Protein AF-A0A172YZS1-F1 (afdb_monomer)

Structure (mmCIF, N/CA/C/O backbone):
data_AF-A0A172YZS1-F1
#
_entry.id   AF-A0A172YZS1-F1
#
loop_
_atom_site.group_PDB
_atom_site.id
_atom_site.type_symbol
_atom_site.label_atom_id
_atom_site.label_alt_id
_atom_site.label_comp_id
_atom_site.label_asym_id
_atom_site.label_entity_id
_atom_site.label_seq_id
_atom_site.pdbx_PDB_ins_code
_atom_site.Cartn_x
_atom_site.Cartn_y
_atom_site.Cartn_z
_atom_site.occupancy
_atom_site.B_iso_or_equiv
_atom_site.auth_seq_id
_atom_site.auth_comp_id
_atom_site.auth_asym_id
_atom_site.auth_atom_id
_atom_site.pdbx_PDB_model_num
ATOM 1 N N . MET A 1 1 ? 6.404 -11.348 -1.917 1.00 65.69 1 MET A N 1
ATOM 2 C CA . MET A 1 1 ? 6.320 -9.903 -1.608 1.00 65.69 1 MET A CA 1
ATOM 3 C C . MET A 1 1 ? 7.046 -9.653 -0.297 1.00 65.69 1 MET A C 1
ATOM 5 O O . MET A 1 1 ? 6.971 -10.516 0.570 1.00 65.69 1 MET A O 1
ATOM 9 N N . GLY A 1 2 ? 7.734 -8.520 -0.162 1.00 59.34 2 GLY A N 1
ATOM 10 C CA . GLY A 1 2 ? 8.289 -8.040 1.110 1.00 59.34 2 GLY A CA 1
ATOM 11 C C . GLY A 1 2 ? 7.770 -6.634 1.413 1.00 59.34 2 GLY A C 1
ATOM 12 O O . GLY A 1 2 ? 7.572 -5.859 0.477 1.00 59.34 2 GLY A O 1
ATOM 13 N N . VAL A 1 3 ? 7.518 -6.332 2.687 1.00 59.22 3 VAL A N 1
ATOM 14 C CA . VAL A 1 3 ? 7.112 -5.003 3.174 1.00 59.22 3 VAL A CA 1
ATOM 15 C C . VAL A 1 3 ? 8.062 -4.615 4.294 1.00 59.22 3 VAL A C 1
ATOM 17 O O . VAL A 1 3 ? 8.249 -5.396 5.225 1.00 59.22 3 VAL A O 1
ATOM 20 N N . GLU A 1 4 ? 8.646 -3.429 4.199 1.00 56.75 4 GLU A N 1
ATOM 21 C CA . GLU A 1 4 ? 9.562 -2.891 5.197 1.00 56.75 4 GLU A CA 1
ATOM 22 C C . GLU A 1 4 ? 9.146 -1.464 5.565 1.00 56.75 4 GLU A C 1
ATOM 24 O O . GLU A 1 4 ? 8.872 -0.636 4.693 1.00 56.75 4 GLU A O 1
ATOM 29 N N . SER A 1 5 ? 9.071 -1.186 6.867 1.00 54.38 5 SER A N 1
ATOM 30 C CA . SER A 1 5 ? 8.812 0.149 7.406 1.00 54.38 5 SER A CA 1
ATOM 31 C C . SER A 1 5 ? 10.129 0.779 7.820 1.00 54.38 5 SER A C 1
ATOM 33 O O . SER A 1 5 ? 10.820 0.247 8.688 1.00 54.38 5 SER A O 1
ATOM 35 N N . GLN A 1 6 ? 10.448 1.939 7.252 1.00 56.81 6 GLN A N 1
ATOM 36 C CA . GLN A 1 6 ? 11.705 2.632 7.511 1.00 56.81 6 GLN A CA 1
ATOM 37 C C . GLN A 1 6 ? 11.468 4.056 8.026 1.00 56.81 6 GLN A C 1
ATOM 39 O O . GLN A 1 6 ? 10.437 4.679 7.760 1.00 56.81 6 GLN A O 1
ATOM 44 N N . LYS A 1 7 ? 12.436 4.568 8.801 1.00 49.38 7 LYS A N 1
ATOM 45 C CA . LYS A 1 7 ? 12.411 5.929 9.371 1.00 49.38 7 LYS A CA 1
ATOM 46 C C . LYS A 1 7 ? 13.494 6.878 8.832 1.00 49.38 7 LYS A C 1
ATOM 48 O O . LYS A 1 7 ? 13.513 8.027 9.262 1.00 49.38 7 LYS A O 1
ATOM 53 N N . ALA A 1 8 ? 14.378 6.431 7.927 1.00 44.09 8 ALA A N 1
ATOM 54 C CA . ALA A 1 8 ? 15.282 7.240 7.082 1.00 44.09 8 ALA A CA 1
ATOM 55 C C . ALA A 1 8 ? 16.376 6.371 6.416 1.00 44.09 8 ALA A C 1
ATOM 57 O O . ALA A 1 8 ? 16.728 5.332 6.961 1.00 44.09 8 ALA A O 1
ATOM 58 N N . LYS A 1 9 ? 16.951 6.911 5.323 1.00 39.16 9 LYS A N 1
ATOM 59 C CA . LYS A 1 9 ? 18.147 6.514 4.540 1.00 39.16 9 LYS A CA 1
ATOM 60 C C . LYS A 1 9 ? 18.269 5.029 4.180 1.00 39.16 9 LYS A C 1
ATOM 62 O O . LYS A 1 9 ? 18.658 4.221 5.015 1.00 39.16 9 LYS A O 1
ATOM 67 N N . HIS A 1 10 ? 18.117 4.735 2.889 1.00 44.94 10 HIS A N 1
ATOM 68 C CA . HIS A 1 10 ? 18.445 3.433 2.312 1.00 44.94 10 HIS A CA 1
ATOM 69 C C . HIS A 1 10 ? 19.171 3.615 0.972 1.00 44.94 10 HIS A C 1
ATOM 71 O O . HIS A 1 10 ? 18.684 4.306 0.081 1.00 44.94 10 HIS A O 1
ATOM 77 N N . GLU A 1 11 ? 20.354 3.018 0.836 1.00 36.06 11 GLU A N 1
ATOM 78 C CA . GLU A 1 11 ? 21.093 2.902 -0.427 1.00 36.06 11 GLU A CA 1
ATOM 79 C C . GLU A 1 11 ? 21.221 1.415 -0.747 1.00 36.06 11 GLU A C 1
ATOM 81 O O . GLU A 1 11 ? 21.760 0.658 0.058 1.00 36.06 11 GLU A O 1
ATOM 86 N N . GLU A 1 12 ? 20.754 0.985 -1.919 1.00 43.12 12 GLU A N 1
ATOM 87 C CA . GLU A 1 12 ? 20.896 -0.411 -2.334 1.00 43.12 12 GLU A CA 1
ATOM 88 C C . GLU A 1 12 ? 21.134 -0.557 -3.839 1.00 43.12 12 GLU A C 1
ATOM 90 O O . GLU A 1 12 ? 20.327 -0.076 -4.645 1.00 43.12 12 GLU A O 1
ATOM 95 N N . PRO A 1 13 ? 22.181 -1.295 -4.242 1.00 33.41 13 PRO A N 1
ATOM 96 C CA . PRO A 1 13 ? 22.352 -1.723 -5.617 1.00 33.41 13 PRO A CA 1
ATOM 97 C C . PRO A 1 13 ? 21.527 -2.992 -5.905 1.00 33.41 13 PRO A C 1
ATOM 99 O O . PRO A 1 13 ? 21.574 -3.960 -5.154 1.00 33.41 13 PRO A O 1
ATOM 102 N N . ASN A 1 14 ? 20.842 -2.999 -7.055 1.00 39.97 14 ASN A N 1
ATOM 103 C CA . ASN A 1 14 ? 20.135 -4.130 -7.681 1.00 39.97 14 ASN A CA 1
ATOM 104 C C . ASN A 1 14 ? 18.908 -4.706 -6.948 1.00 39.97 14 ASN A C 1
ATOM 106 O O . ASN A 1 14 ? 18.989 -5.587 -6.098 1.00 39.97 14 ASN A O 1
ATOM 110 N N . ALA A 1 15 ? 17.735 -4.288 -7.426 1.00 42.91 15 ALA A N 1
ATOM 111 C CA . ALA A 1 15 ? 16.414 -4.716 -6.989 1.00 42.91 15 ALA A CA 1
ATOM 112 C C . ALA A 1 15 ? 15.472 -4.812 -8.200 1.00 42.91 15 ALA A C 1
ATOM 114 O O . ALA A 1 15 ? 15.423 -3.841 -8.947 1.00 42.91 15 ALA A O 1
ATOM 115 N N . PRO A 1 16 ? 14.704 -5.897 -8.423 1.00 43.44 16 PRO A N 1
ATOM 116 C CA . PRO A 1 16 ? 13.946 -6.072 -9.668 1.00 43.44 16 PRO A CA 1
ATOM 117 C C . 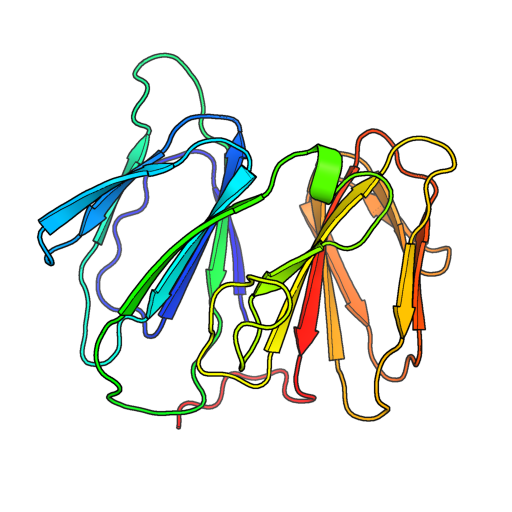PRO A 1 16 ? 12.770 -5.087 -9.843 1.00 43.44 16 PRO A C 1
ATOM 119 O O . PRO A 1 16 ? 12.542 -4.624 -10.961 1.00 43.44 16 PRO A O 1
ATOM 122 N N . GLN A 1 17 ? 12.050 -4.716 -8.771 1.00 43.81 17 GLN A N 1
ATOM 123 C CA . GLN A 1 17 ? 11.028 -3.647 -8.733 1.00 43.81 17 GLN A CA 1
ATOM 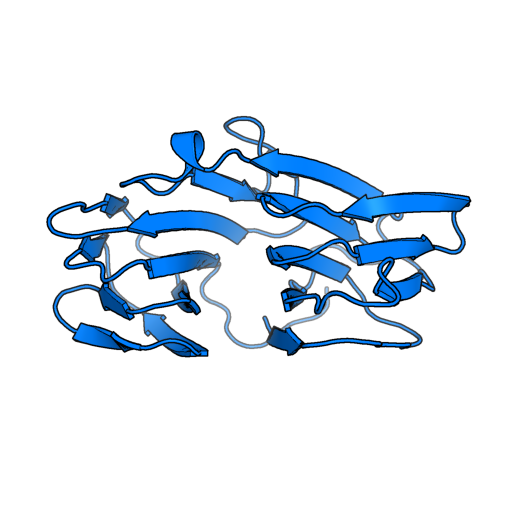124 C C . GLN A 1 17 ? 10.807 -3.162 -7.288 1.00 43.81 17 GLN A C 1
ATOM 126 O O . GLN A 1 17 ? 10.764 -3.985 -6.370 1.00 43.81 17 GLN A O 1
ATOM 131 N N . LYS A 1 18 ? 10.622 -1.850 -7.091 1.00 55.56 18 LYS A N 1
ATOM 132 C CA . LYS A 1 18 ? 10.397 -1.210 -5.784 1.00 55.56 18 LYS A CA 1
ATOM 133 C C . LYS A 1 18 ? 9.165 -0.300 -5.816 1.00 55.56 18 LYS A C 1
ATOM 135 O O . LYS A 1 18 ? 8.904 0.384 -6.802 1.00 55.56 18 LYS A O 1
ATOM 140 N N . HIS A 1 19 ? 8.398 -0.305 -4.736 1.00 53.22 19 HIS A N 1
ATOM 141 C CA . HIS A 1 19 ? 7.216 0.531 -4.548 1.00 53.22 19 HIS A CA 1
ATOM 142 C C . HIS A 1 19 ? 7.386 1.313 -3.252 1.00 53.22 19 HIS A C 1
ATOM 144 O O . HIS A 1 19 ? 7.843 0.754 -2.253 1.00 53.22 19 HIS A O 1
ATOM 150 N N . TRP A 1 20 ? 6.971 2.572 -3.263 1.00 51.50 20 TRP A N 1
ATOM 151 C CA . TRP A 1 20 ? 7.103 3.485 -2.137 1.00 51.50 20 TRP A CA 1
ATOM 152 C C . TRP A 1 20 ? 5.743 4.066 -1.799 1.00 51.50 20 TRP A C 1
ATOM 154 O O . TRP A 1 20 ? 5.003 4.512 -2.678 1.00 51.50 20 TRP A O 1
ATOM 164 N N . LYS A 1 21 ? 5.417 4.098 -0.512 1.00 42.41 21 LYS A N 1
ATOM 165 C CA . LYS A 1 21 ? 4.286 4.871 -0.008 1.00 42.41 21 LYS A CA 1
ATOM 166 C C . LYS A 1 21 ? 4.755 5.734 1.150 1.00 42.41 21 LYS A C 1
ATOM 168 O O . LYS A 1 21 ? 5.176 5.195 2.173 1.00 42.41 21 LYS A O 1
ATOM 173 N N . SER A 1 22 ? 4.645 7.053 1.004 1.00 40.88 22 SER A N 1
ATOM 174 C CA . SER A 1 22 ? 4.913 7.984 2.104 1.00 40.88 22 SER A CA 1
ATOM 175 C C . SER A 1 22 ? 3.716 8.030 3.054 1.00 40.88 22 SER A C 1
ATOM 177 O O . SER A 1 22 ? 2.580 8.272 2.632 1.00 40.88 22 SER A O 1
ATOM 179 N N . LEU A 1 23 ? 3.975 7.760 4.332 1.00 51.06 23 LEU A N 1
ATOM 180 C CA . LEU A 1 23 ? 2.991 7.785 5.414 1.00 51.06 23 LEU A CA 1
ATOM 181 C C . LEU A 1 23 ? 3.066 9.110 6.184 1.00 51.06 23 LEU A C 1
ATOM 183 O O . LEU A 1 23 ? 2.031 9.705 6.467 1.00 51.06 23 LEU A O 1
ATOM 187 N N . GLU A 1 24 ? 4.272 9.623 6.447 1.00 33.91 24 GLU A N 1
ATOM 188 C CA . GLU A 1 24 ? 4.514 10.934 7.064 1.00 33.91 24 GLU A CA 1
ATOM 189 C C . GLU A 1 24 ? 5.835 11.554 6.574 1.00 33.91 24 GLU A C 1
ATOM 191 O O . GLU A 1 24 ? 6.796 10.847 6.286 1.00 33.91 24 GLU A O 1
ATOM 196 N N . GLY A 1 25 ? 5.922 12.888 6.534 1.00 36.47 25 GLY A N 1
ATOM 197 C CA . GLY A 1 25 ? 7.133 13.609 6.117 1.00 36.47 25 GLY A CA 1
ATOM 198 C C . GLY A 1 25 ? 7.321 13.718 4.598 1.00 36.47 25 GLY A C 1
ATOM 199 O O . GLY A 1 25 ? 6.453 13.332 3.816 1.00 36.47 25 GLY A O 1
ATOM 200 N N . ALA A 1 26 ? 8.444 14.315 4.184 1.00 40.53 26 ALA A N 1
ATOM 201 C CA . ALA A 1 26 ? 8.789 14.527 2.781 1.00 40.53 26 ALA A CA 1
ATOM 202 C C . ALA A 1 26 ? 10.072 13.764 2.410 1.00 40.53 26 ALA A C 1
ATOM 204 O O . ALA A 1 26 ? 11.132 14.036 2.976 1.00 40.53 26 ALA A O 1
ATOM 205 N N . LEU A 1 27 ? 9.986 12.819 1.472 1.00 42.59 27 LEU A N 1
ATOM 206 C CA . LEU A 1 27 ? 11.146 12.077 0.961 1.00 42.59 27 LEU A CA 1
ATOM 207 C C . LEU A 1 27 ? 11.633 12.735 -0.336 1.00 42.59 27 LEU A C 1
ATOM 209 O O . LEU A 1 27 ? 10.815 13.095 -1.171 1.00 42.59 27 LEU A O 1
ATOM 2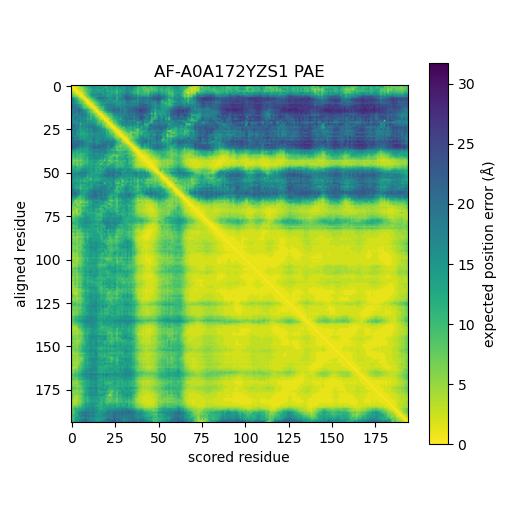13 N N . GLU A 1 28 ? 12.934 12.905 -0.528 1.00 45.50 28 GLU A N 1
ATOM 214 C CA . GLU A 1 28 ? 13.505 13.270 -1.826 1.00 45.50 28 GLU A CA 1
ATOM 215 C C . GLU A 1 28 ? 14.019 11.996 -2.496 1.00 45.50 28 GLU A C 1
ATOM 217 O O . GLU A 1 28 ? 14.946 11.345 -2.007 1.00 45.50 28 GLU A O 1
ATOM 222 N N . HIS A 1 29 ? 13.382 11.629 -3.606 1.00 49.62 29 HIS A N 1
ATOM 223 C CA . HIS A 1 29 ? 13.815 10.535 -4.472 1.00 49.62 29 HIS A CA 1
ATOM 224 C C . HIS A 1 29 ? 14.733 11.086 -5.556 1.00 49.62 29 HIS A C 1
ATOM 226 O O . HIS A 1 29 ? 14.377 12.069 -6.211 1.00 49.62 29 HIS A O 1
ATOM 232 N N . LYS A 1 30 ? 15.887 10.442 -5.756 1.00 45.69 30 LYS A N 1
ATOM 233 C CA . LYS A 1 30 ? 16.804 10.726 -6.861 1.00 45.69 30 LYS A CA 1
ATOM 234 C C . LYS A 1 30 ? 17.247 9.413 -7.498 1.00 45.69 30 LYS A C 1
ATOM 236 O O . LYS A 1 30 ? 17.898 8.590 -6.854 1.00 45.69 30 LYS A O 1
ATOM 241 N N . ASP A 1 31 ? 16.928 9.232 -8.773 1.00 51.16 31 ASP A N 1
ATOM 242 C CA . ASP A 1 31 ? 17.369 8.079 -9.563 1.00 51.16 31 ASP A CA 1
ATOM 243 C C . ASP A 1 31 ? 18.404 8.451 -10.633 1.00 51.16 31 ASP A C 1
ATOM 245 O O . ASP A 1 31 ? 18.626 9.621 -10.962 1.00 51.16 31 ASP A O 1
ATOM 249 N N . THR A 1 32 ? 19.064 7.434 -11.195 1.00 41.34 32 THR A N 1
ATOM 250 C CA . THR A 1 32 ? 20.017 7.614 -12.304 1.00 41.34 32 THR A CA 1
ATOM 251 C C . THR A 1 32 ? 19.353 8.001 -13.628 1.00 41.34 32 THR A C 1
ATOM 253 O O . THR A 1 32 ? 20.064 8.270 -14.593 1.00 41.34 32 THR A O 1
ATOM 256 N N . LEU A 1 33 ? 18.016 8.045 -13.689 1.00 46.28 33 LEU A N 1
ATOM 257 C CA . LEU A 1 33 ? 17.249 8.510 -14.850 1.00 46.28 33 LEU A CA 1
ATOM 258 C C . LEU A 1 33 ? 17.054 10.039 -14.836 1.00 46.28 33 LEU A C 1
ATOM 260 O O . LEU A 1 33 ? 16.563 10.598 -15.814 1.00 46.28 33 LEU A O 1
ATOM 264 N N . GLY A 1 34 ? 17.487 10.725 -13.770 1.00 40.22 34 GLY A N 1
ATOM 265 C CA . GLY A 1 34 ? 17.396 12.179 -13.631 1.00 40.22 34 GLY A CA 1
ATOM 266 C C . GLY A 1 34 ? 16.077 12.666 -13.026 1.00 40.22 34 GLY A C 1
ATOM 267 O O . GLY A 1 34 ? 15.828 13.872 -13.016 1.00 40.22 34 GLY A O 1
ATOM 268 N N . THR A 1 35 ? 15.245 11.765 -12.501 1.00 45.00 35 THR A N 1
ATOM 269 C CA . THR A 1 35 ? 13.968 12.103 -11.865 1.00 45.00 35 THR A CA 1
ATOM 270 C C . THR A 1 35 ? 14.225 12.460 -10.401 1.00 45.00 35 THR A C 1
ATOM 272 O O . THR A 1 35 ? 14.545 11.599 -9.582 1.00 45.00 35 T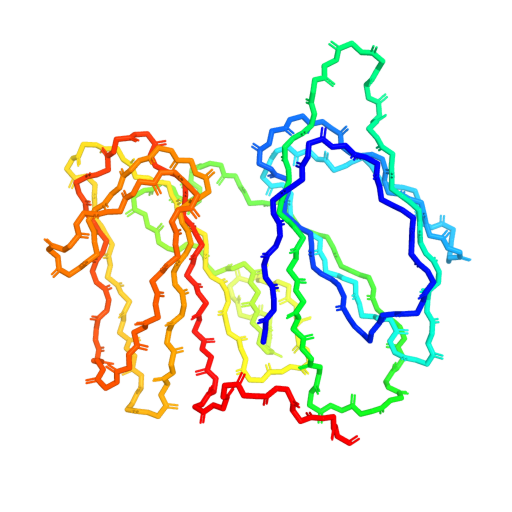HR A O 1
ATOM 275 N N . GLY A 1 36 ? 14.141 13.751 -10.074 1.00 46.03 36 GLY A N 1
ATOM 276 C CA . GLY A 1 36 ? 14.131 14.253 -8.699 1.00 46.03 36 GLY A CA 1
ATOM 277 C C . GLY A 1 36 ? 12.701 14.586 -8.283 1.00 46.03 36 GLY A C 1
ATOM 278 O O . GLY A 1 36 ? 12.082 15.440 -8.916 1.00 46.03 36 GLY A O 1
ATOM 279 N N . SER A 1 37 ? 12.159 13.940 -7.248 1.00 53.09 37 SER A N 1
ATOM 280 C CA . SER A 1 37 ? 10.791 14.216 -6.774 1.00 53.09 37 SER A CA 1
ATOM 281 C C . SER A 1 37 ? 10.722 14.299 -5.253 1.00 53.09 37 SER A C 1
ATOM 283 O O . SER A 1 37 ? 11.300 13.455 -4.568 1.00 53.09 37 SER A O 1
ATOM 285 N N . VAL A 1 38 ? 9.964 15.269 -4.733 1.00 57.72 38 VAL A N 1
ATOM 286 C CA . VAL A 1 38 ? 9.595 15.330 -3.312 1.00 57.72 38 VAL A CA 1
ATOM 287 C C . VAL A 1 38 ? 8.305 14.532 -3.107 1.00 57.72 38 VAL A C 1
ATOM 289 O O . VAL A 1 38 ? 7.253 14.940 -3.595 1.00 57.72 38 VAL A O 1
ATOM 292 N N . ILE A 1 39 ? 8.389 13.421 -2.381 1.00 61.22 39 ILE A N 1
ATOM 293 C CA . ILE A 1 39 ? 7.268 12.561 -1.988 1.00 61.22 39 ILE A CA 1
ATOM 294 C C . ILE A 1 39 ? 6.596 13.161 -0.765 1.00 61.22 39 ILE A C 1
ATOM 296 O O . ILE A 1 39 ? 7.231 13.293 0.278 1.00 61.22 39 ILE A O 1
ATOM 300 N N . ARG A 1 40 ? 5.317 13.502 -0.862 1.00 68.44 40 ARG A N 1
ATOM 301 C CA . ARG A 1 40 ? 4.508 14.034 0.241 1.00 68.44 40 ARG A CA 1
ATOM 302 C C . ARG A 1 40 ? 3.638 12.931 0.852 1.00 68.44 40 ARG A C 1
ATOM 304 O O . ARG A 1 40 ? 3.400 11.914 0.203 1.00 68.44 40 ARG A O 1
ATOM 311 N N . PRO A 1 41 ? 3.116 13.110 2.077 1.00 69.44 41 PRO A N 1
ATOM 312 C CA . PRO A 1 41 ? 2.163 12.162 2.644 1.00 69.44 41 PRO A CA 1
ATOM 313 C C . PRO A 1 41 ? 0.959 11.979 1.714 1.00 69.44 41 PRO A C 1
ATOM 315 O O . PRO A 1 41 ? 0.357 12.959 1.270 1.00 69.44 41 PRO A O 1
ATOM 318 N N . GLY A 1 42 ? 0.611 10.726 1.421 1.00 74.00 42 GLY A N 1
ATOM 319 C CA . GLY A 1 42 ? -0.440 10.388 0.454 1.00 74.00 42 GLY A CA 1
ATOM 320 C C . GLY A 1 42 ? 0.046 10.174 -0.981 1.00 74.00 42 GLY A C 1
ATOM 321 O O . GLY A 1 42 ? -0.707 9.612 -1.776 1.00 74.00 42 GLY A O 1
ATOM 322 N N . ASP A 1 43 ? 1.292 10.526 -1.301 1.00 82.88 43 ASP A N 1
ATOM 323 C CA . ASP A 1 43 ? 1.901 10.134 -2.569 1.00 82.88 43 ASP A CA 1
ATOM 324 C C . ASP A 1 43 ? 2.271 8.647 -2.540 1.00 82.88 43 ASP A C 1
ATOM 326 O O . ASP A 1 43 ? 2.829 8.122 -1.565 1.00 82.88 43 ASP A O 1
ATOM 330 N N . VAL A 1 44 ? 1.977 7.974 -3.648 1.00 85.88 44 VAL A N 1
ATOM 331 C CA . VAL A 1 44 ? 2.430 6.614 -3.929 1.00 85.88 44 VAL A CA 1
ATOM 332 C C . VAL A 1 44 ? 3.342 6.679 -5.142 1.00 85.88 44 VAL A C 1
ATOM 334 O O . VAL A 1 44 ? 3.007 7.306 -6.148 1.00 85.88 44 VAL A O 1
ATOM 337 N N . GLN A 1 45 ? 4.493 6.021 -5.054 1.00 85.81 45 GLN A N 1
ATOM 338 C CA . GLN A 1 45 ? 5.419 5.882 -6.168 1.00 85.81 45 GLN A CA 1
ATOM 339 C C . GLN A 1 45 ? 5.635 4.414 -6.505 1.00 85.81 45 GLN A C 1
ATOM 341 O O . GLN A 1 45 ? 5.749 3.550 -5.633 1.00 85.81 45 GLN A O 1
ATOM 346 N N . LEU A 1 46 ? 5.720 4.137 -7.799 1.00 85.25 46 LEU A N 1
ATOM 347 C CA . LEU A 1 46 ? 6.008 2.816 -8.330 1.00 85.25 46 LEU A CA 1
ATOM 348 C C . LEU A 1 46 ? 7.201 2.914 -9.268 1.00 85.25 46 LEU A C 1
ATOM 350 O O . LEU A 1 46 ? 7.125 3.559 -10.315 1.00 85.25 46 LEU A O 1
ATOM 354 N N . MET A 1 47 ? 8.275 2.211 -8.918 1.00 83.56 47 MET A N 1
ATOM 355 C CA . MET A 1 47 ? 9.483 2.120 -9.721 1.00 83.56 47 MET A CA 1
ATOM 356 C C . MET A 1 47 ? 9.728 0.672 -10.162 1.00 83.56 47 MET A C 1
ATOM 358 O O . MET A 1 47 ? 10.047 -0.224 -9.380 1.00 83.56 47 MET A O 1
ATOM 362 N N . SER A 1 48 ? 9.620 0.432 -11.464 1.00 79.25 48 SER A N 1
ATOM 363 C CA . SER A 1 48 ? 10.033 -0.820 -12.088 1.00 79.25 48 SER A CA 1
ATOM 364 C C . SER A 1 48 ? 11.484 -0.699 -12.535 1.00 79.25 48 SER A C 1
ATOM 366 O O . SER A 1 48 ? 11.750 0.045 -13.475 1.00 79.25 48 SER A O 1
ATOM 368 N N . ALA A 1 49 ? 12.398 -1.452 -11.920 1.00 66.38 49 ALA A N 1
ATOM 369 C CA . ALA A 1 49 ? 13.823 -1.373 -12.243 1.00 66.38 49 ALA A CA 1
ATOM 370 C C . ALA A 1 49 ? 14.208 -2.131 -13.525 1.00 66.38 49 ALA A C 1
ATOM 372 O O . ALA A 1 49 ? 15.171 -1.757 -14.184 1.00 66.38 49 ALA A O 1
ATOM 373 N N . GLY A 1 50 ? 13.461 -3.168 -13.918 1.00 65.62 50 GLY A N 1
ATOM 374 C CA . GLY A 1 50 ? 13.658 -3.810 -15.222 1.00 65.62 50 GLY A CA 1
ATOM 375 C C . GLY A 1 50 ? 15.055 -4.418 -15.397 1.00 65.62 50 GLY A C 1
ATOM 376 O O . GLY A 1 50 ? 15.476 -5.239 -14.585 1.00 65.62 50 GLY A O 1
ATOM 377 N N . SER A 1 51 ? 15.768 -4.002 -16.449 1.00 58.59 51 SER A N 1
ATOM 378 C CA . SER A 1 51 ? 17.164 -4.373 -16.747 1.00 58.59 51 SER A CA 1
ATOM 379 C C . SER A 1 51 ? 18.206 -3.786 -15.779 1.00 58.59 51 SER A C 1
ATOM 381 O O . SER A 1 51 ? 19.387 -4.110 -15.891 1.00 58.59 51 SER A O 1
ATOM 383 N N . GLY A 1 52 ? 17.782 -2.947 -14.831 1.00 52.91 52 GLY A N 1
ATOM 384 C CA . GLY A 1 52 ? 18.610 -2.382 -13.770 1.00 52.91 52 GLY A CA 1
ATOM 385 C C . GLY A 1 52 ? 18.340 -0.891 -13.572 1.00 52.91 52 GLY A C 1
ATOM 386 O O . GLY A 1 52 ? 18.377 -0.115 -14.523 1.00 52.91 52 GLY A O 1
ATOM 387 N N . VAL A 1 53 ? 18.109 -0.484 -12.321 1.00 51.75 53 VAL A N 1
ATOM 388 C CA . VAL A 1 53 ? 18.023 0.925 -11.902 1.00 51.75 53 VAL A CA 1
ATOM 389 C C . VAL A 1 53 ? 18.744 1.082 -10.568 1.00 51.75 53 VAL A C 1
ATOM 391 O O . VAL A 1 53 ? 18.457 0.358 -9.612 1.00 51.75 53 VAL A O 1
ATOM 394 N N . ALA A 1 54 ? 19.659 2.048 -10.496 1.00 51.62 54 ALA A N 1
ATOM 395 C CA . ALA A 1 54 ? 20.188 2.545 -9.234 1.00 51.62 54 ALA A CA 1
ATOM 396 C C . ALA A 1 54 ? 19.370 3.772 -8.802 1.00 51.62 54 ALA A C 1
ATOM 398 O O . ALA A 1 54 ? 19.045 4.640 -9.612 1.00 51.62 54 ALA A O 1
ATOM 399 N N . HIS A 1 55 ? 19.019 3.828 -7.523 1.00 49.69 55 HIS A N 1
ATOM 400 C CA . HIS A 1 55 ? 18.302 4.946 -6.914 1.00 49.69 55 HIS A CA 1
ATOM 401 C C . HIS A 1 55 ? 18.855 5.166 -5.513 1.00 49.69 55 HIS A C 1
ATOM 403 O O . HIS A 1 55 ? 19.423 4.263 -4.895 1.00 49.69 55 HIS A O 1
ATOM 409 N N . SER A 1 56 ? 18.693 6.393 -5.051 1.00 45.03 56 SER A N 1
ATOM 410 C CA . SER A 1 56 ? 19.089 6.835 -3.729 1.00 45.03 56 SER A CA 1
ATOM 411 C C . SER A 1 56 ? 17.963 7.665 -3.149 1.00 45.03 56 SER A C 1
ATOM 413 O O . SER A 1 56 ? 17.376 8.499 -3.846 1.00 45.03 56 SER A O 1
ATOM 415 N N . GLU A 1 57 ? 17.680 7.440 -1.877 1.00 51.97 57 GLU A N 1
ATOM 416 C CA . GLU A 1 57 ? 16.557 8.068 -1.204 1.00 51.97 57 GLU A CA 1
ATOM 417 C C . GLU A 1 57 ? 17.007 8.748 0.067 1.00 51.97 57 GLU A C 1
ATOM 419 O O . GLU A 1 57 ? 17.664 8.164 0.937 1.00 51.97 57 GLU A O 1
ATOM 424 N N . PHE A 1 58 ? 16.630 10.016 0.174 1.00 47.25 58 PHE A N 1
ATOM 425 C CA . PHE A 1 58 ? 17.049 10.863 1.269 1.00 47.25 58 PHE A CA 1
ATOM 426 C C . PHE A 1 58 ? 15.831 11.518 1.904 1.00 47.25 58 PHE A C 1
ATOM 428 O O . PHE A 1 58 ? 14.884 11.918 1.233 1.00 47.25 58 PHE A O 1
ATOM 435 N N . ASN A 1 59 ? 15.851 11.650 3.229 1.00 50.03 59 ASN A N 1
ATOM 436 C CA . ASN A 1 59 ? 14.891 12.521 3.893 1.00 50.03 59 ASN A CA 1
ATOM 437 C C . ASN A 1 59 ? 15.176 13.960 3.435 1.00 50.03 59 ASN A C 1
ATOM 439 O O . ASN A 1 59 ? 16.275 14.466 3.668 1.00 50.03 59 ASN A O 1
ATOM 443 N N . HIS A 1 60 ? 14.206 14.590 2.769 1.00 45.69 60 HIS A N 1
ATOM 444 C CA . HIS A 1 60 ? 14.352 15.946 2.238 1.00 45.69 60 HIS A CA 1
ATOM 445 C C . HIS A 1 60 ? 14.458 16.983 3.366 1.00 45.69 60 HIS A C 1
ATOM 447 O O . HIS A 1 60 ? 15.038 18.055 3.200 1.00 45.69 60 HIS A O 1
ATOM 453 N N . SER A 1 61 ? 13.883 16.675 4.533 1.00 47.72 61 SER A N 1
ATOM 454 C CA . SER A 1 61 ? 13.899 17.568 5.683 1.00 47.72 61 SER A CA 1
ATOM 455 C C . SER A 1 61 ? 15.126 17.343 6.561 1.00 47.72 61 SER A C 1
ATOM 457 O O . SER A 1 61 ? 15.461 16.220 6.933 1.00 47.72 61 SER A O 1
ATOM 459 N N . GLN A 1 62 ? 15.756 18.444 6.973 1.00 48.59 62 GLN A N 1
ATOM 460 C CA . GLN A 1 62 ? 16.840 18.435 7.960 1.00 48.59 62 GLN A CA 1
ATOM 461 C C . GLN A 1 62 ? 16.330 18.393 9.413 1.00 48.59 62 GLN A C 1
ATOM 463 O O . GLN A 1 62 ? 17.136 18.267 10.332 1.00 48.59 62 GLN A O 1
ATOM 468 N N . SER A 1 63 ? 15.014 18.517 9.641 1.00 41.84 63 SER A N 1
ATOM 469 C CA . SER A 1 63 ? 14.424 18.681 10.981 1.00 41.84 63 SER A CA 1
ATOM 470 C C . SER A 1 63 ? 13.173 17.839 11.260 1.00 41.84 63 SER A C 1
ATOM 472 O O . SER A 1 63 ? 12.814 17.667 12.423 1.00 41.84 63 SER A O 1
ATOM 474 N N . LEU A 1 64 ? 12.509 17.302 10.232 1.00 47.09 64 LEU A N 1
ATOM 475 C CA . LEU A 1 64 ? 11.306 16.473 10.363 1.00 47.09 64 LEU A CA 1
ATOM 476 C C . LEU A 1 64 ? 11.621 15.027 9.970 1.00 47.09 64 LEU A C 1
ATOM 478 O O . LEU A 1 64 ? 12.300 14.786 8.974 1.00 47.09 64 LEU A O 1
ATOM 482 N N . GLY A 1 65 ? 11.118 14.065 10.745 1.00 49.88 65 GLY A N 1
ATOM 483 C CA . GLY A 1 65 ? 11.200 12.647 10.394 1.00 49.88 65 GLY A CA 1
ATOM 484 C C . GLY A 1 65 ? 10.367 12.317 9.151 1.00 49.88 65 GLY A C 1
ATOM 485 O O . GLY A 1 65 ? 9.387 13.001 8.857 1.00 49.88 65 GLY A O 1
ATOM 486 N N . VAL A 1 66 ? 10.758 11.261 8.439 1.00 59.81 66 VAL A N 1
ATOM 487 C CA . VAL A 1 66 ? 9.977 10.666 7.350 1.00 59.81 66 VAL A CA 1
ATOM 488 C C . VAL A 1 66 ? 9.586 9.250 7.764 1.00 59.81 66 VAL A C 1
ATOM 490 O O . VAL A 1 66 ? 10.405 8.514 8.314 1.00 59.81 66 VAL A O 1
ATOM 493 N N . HIS A 1 67 ? 8.336 8.872 7.536 1.00 65.75 67 HIS A N 1
ATOM 494 C CA . HIS A 1 67 ? 7.843 7.514 7.723 1.00 65.75 67 HIS A CA 1
ATOM 495 C C . HIS A 1 67 ? 7.269 7.046 6.398 1.00 65.75 67 HIS A C 1
ATOM 497 O O . HIS A 1 67 ? 6.367 7.673 5.843 1.00 65.75 67 HIS A O 1
ATOM 503 N N . PHE A 1 68 ? 7.822 5.970 5.858 1.00 70.81 68 PHE A N 1
ATOM 504 C CA . PHE A 1 68 ? 7.383 5.416 4.588 1.00 70.81 68 PHE A CA 1
ATOM 505 C C . PHE A 1 68 ? 7.456 3.892 4.619 1.00 70.81 68 PHE A C 1
ATOM 507 O O . PHE A 1 68 ? 8.192 3.294 5.410 1.00 70.81 68 PHE A O 1
ATOM 514 N N . LEU A 1 69 ? 6.665 3.276 3.745 1.00 74.62 69 LEU A N 1
ATOM 515 C CA . LEU A 1 69 ? 6.722 1.847 3.474 1.00 74.62 69 LEU A CA 1
ATOM 516 C C . LEU A 1 69 ? 7.411 1.618 2.141 1.00 74.62 69 LEU A C 1
ATOM 518 O O . LEU A 1 69 ? 7.003 2.184 1.121 1.00 74.62 69 LEU A O 1
ATOM 522 N N . GLN A 1 70 ? 8.404 0.739 2.164 1.00 76.81 70 GLN A N 1
ATOM 523 C CA . GLN A 1 70 ? 9.033 0.193 0.977 1.00 76.81 70 GLN A CA 1
ATOM 524 C C . GLN A 1 70 ? 8.487 -1.214 0.741 1.00 76.81 70 GLN A C 1
ATOM 526 O O . GLN A 1 70 ? 8.564 -2.096 1.600 1.00 76.81 70 GLN A O 1
ATOM 531 N N . ILE A 1 71 ? 7.896 -1.426 -0.432 1.00 83.62 71 ILE A N 1
ATOM 532 C CA . ILE A 1 71 ? 7.218 -2.671 -0.787 1.00 83.62 71 ILE A CA 1
ATOM 533 C C . ILE A 1 71 ? 7.796 -3.229 -2.083 1.00 83.62 71 ILE A C 1
ATOM 535 O O . ILE A 1 71 ? 7.982 -2.527 -3.077 1.00 83.62 71 ILE A O 1
ATOM 539 N N . TRP A 1 72 ? 8.035 -4.535 -2.094 1.00 83.94 72 TRP A N 1
ATOM 540 C CA . TRP A 1 72 ? 8.635 -5.233 -3.222 1.00 83.94 72 TRP A CA 1
ATOM 541 C C . TRP A 1 72 ? 7.652 -6.243 -3.804 1.00 83.94 72 TRP A C 1
ATOM 543 O O . TRP A 1 72 ? 7.298 -7.239 -3.158 1.00 83.94 72 TRP A O 1
ATOM 553 N N . ILE A 1 73 ? 7.241 -6.001 -5.049 1.00 85.19 73 ILE A N 1
ATOM 554 C CA . ILE A 1 73 ? 6.416 -6.912 -5.848 1.00 85.19 73 ILE A CA 1
ATOM 555 C C . ILE A 1 73 ? 7.277 -7.374 -7.016 1.00 85.19 73 ILE A C 1
ATOM 557 O O . ILE A 1 73 ? 7.756 -6.559 -7.792 1.00 85.19 73 ILE A O 1
ATOM 561 N N . VAL A 1 74 ? 7.501 -8.682 -7.119 1.00 84.56 74 VAL A N 1
ATOM 562 C CA . VAL A 1 74 ? 8.263 -9.259 -8.233 1.00 84.56 74 VAL A CA 1
ATOM 563 C C . VAL A 1 74 ? 7.392 -9.211 -9.490 1.00 84.56 74 VAL A C 1
ATOM 565 O O . VAL A 1 74 ? 6.238 -9.645 -9.409 1.00 84.56 74 VAL A O 1
ATOM 568 N N . PRO A 1 75 ? 7.895 -8.715 -10.633 1.00 85.62 75 PRO A N 1
ATOM 569 C CA . PRO A 1 75 ? 7.122 -8.690 -11.864 1.00 85.62 75 PRO A CA 1
ATOM 570 C C . PRO A 1 75 ? 6.890 -10.090 -12.424 1.00 85.62 75 PRO A C 1
ATOM 572 O O . PRO A 1 75 ? 7.656 -11.013 -12.167 1.00 85.62 75 PRO A O 1
ATOM 575 N N . ASN A 1 76 ? 5.860 -10.238 -13.251 1.00 86.81 76 ASN A N 1
ATOM 576 C CA . ASN A 1 76 ? 5.608 -11.450 -14.032 1.00 86.81 76 ASN A CA 1
ATOM 577 C C . ASN A 1 76 ? 6.349 -11.479 -15.383 1.00 86.81 76 ASN A C 1
ATOM 579 O O . ASN A 1 76 ? 6.165 -12.415 -16.153 1.00 86.81 76 ASN A O 1
ATOM 583 N N . VAL A 1 77 ? 7.167 -10.466 -15.676 1.00 84.50 77 VAL A N 1
ATOM 584 C CA . VAL A 1 77 ? 7.948 -10.341 -16.911 1.00 84.50 77 VAL A CA 1
ATOM 585 C C . VAL A 1 77 ? 9.386 -9.932 -16.593 1.00 84.50 77 VAL A C 1
ATOM 587 O O . VAL A 1 77 ? 9.620 -9.015 -15.802 1.00 84.50 77 VAL A O 1
ATOM 590 N N . ALA A 1 78 ? 10.349 -10.614 -17.214 1.00 80.31 78 ALA A N 1
ATOM 591 C CA . ALA A 1 78 ? 11.772 -10.302 -17.117 1.00 80.31 78 ALA A CA 1
ATOM 592 C C . ALA A 1 78 ? 12.182 -9.226 -18.137 1.00 80.31 78 ALA A C 1
ATOM 594 O O . ALA A 1 78 ? 11.596 -9.125 -19.213 1.00 80.31 78 ALA A O 1
ATOM 595 N N . GLY A 1 79 ? 13.204 -8.429 -17.806 1.00 76.56 79 GLY A N 1
ATOM 596 C CA . GLY A 1 79 ? 13.852 -7.509 -18.754 1.00 76.56 79 GLY A CA 1
ATOM 597 C C . GLY A 1 79 ? 12.963 -6.392 -19.310 1.00 76.56 79 GLY A C 1
ATOM 598 O O . GLY A 1 79 ? 13.307 -5.789 -20.319 1.00 76.56 79 GLY A O 1
ATOM 599 N N . ALA A 1 80 ? 11.815 -6.120 -18.689 1.00 80.81 80 ALA A N 1
ATOM 600 C CA . ALA A 1 80 ? 10.931 -5.059 -19.147 1.00 80.81 80 ALA A CA 1
ATOM 601 C C . ALA A 1 80 ? 11.571 -3.679 -18.940 1.00 80.81 80 ALA A C 1
ATOM 603 O O . ALA A 1 80 ? 12.214 -3.451 -17.916 1.00 80.81 80 ALA A O 1
ATOM 604 N N . GLU A 1 81 ? 11.318 -2.749 -19.864 1.00 78.62 81 GLU A N 1
ATOM 605 C CA . GLU A 1 81 ? 11.844 -1.382 -19.785 1.00 78.62 81 GLU A CA 1
ATOM 606 C C . GLU A 1 81 ? 11.548 -0.732 -18.424 1.00 78.62 81 GLU A C 1
ATOM 608 O O . GLU A 1 81 ? 10.407 -0.862 -17.929 1.00 78.62 81 GLU A O 1
ATOM 613 N N . PRO A 1 82 ? 12.533 -0.044 -17.813 1.00 81.44 82 PRO A N 1
ATOM 614 C CA . PRO A 1 82 ? 12.329 0.696 -16.581 1.00 81.44 82 PRO A CA 1
ATOM 615 C C . PRO A 1 82 ? 11.139 1.650 -16.683 1.00 81.44 82 PRO A C 1
ATOM 617 O O . PRO A 1 82 ? 10.884 2.259 -17.722 1.00 81.44 82 PRO A O 1
ATOM 620 N N . ARG A 1 83 ? 10.372 1.764 -15.598 1.00 82.94 83 ARG A N 1
ATOM 621 C CA . ARG A 1 83 ? 9.213 2.660 -15.543 1.00 82.94 83 ARG A CA 1
ATOM 622 C C . ARG A 1 83 ? 9.111 3.296 -14.174 1.00 82.94 83 ARG A C 1
ATOM 624 O O . ARG A 1 83 ? 9.173 2.594 -13.170 1.00 82.94 83 ARG A O 1
ATOM 631 N N . TYR A 1 84 ? 8.869 4.596 -14.167 1.00 86.19 84 TYR A N 1
ATOM 632 C CA . TYR A 1 84 ? 8.562 5.366 -12.977 1.00 86.19 84 TYR A CA 1
ATOM 633 C C . TYR A 1 84 ? 7.143 5.926 -13.089 1.00 86.19 84 TYR A C 1
ATOM 635 O O . TYR A 1 84 ? 6.744 6.398 -14.155 1.00 86.19 84 TYR A O 1
ATOM 643 N N . GLN A 1 85 ? 6.368 5.826 -12.013 1.00 88.62 85 GLN A N 1
ATOM 644 C CA . GLN A 1 85 ? 5.041 6.423 -11.897 1.00 88.62 85 GLN A CA 1
ATOM 645 C C . GLN A 1 85 ? 4.875 7.004 -10.490 1.00 88.62 85 GLN A C 1
ATOM 647 O O . GLN A 1 85 ? 5.349 6.414 -9.517 1.00 88.62 85 GLN A O 1
ATOM 652 N N . GLN A 1 86 ? 4.158 8.118 -10.388 1.00 89.69 86 GLN A N 1
ATOM 653 C CA . GLN A 1 86 ? 3.782 8.753 -9.130 1.00 89.69 86 GLN A CA 1
ATOM 654 C C . GLN A 1 86 ? 2.347 9.251 -9.247 1.00 89.69 86 GLN A C 1
ATOM 656 O O . GLN A 1 86 ? 1.989 9.825 -10.271 1.00 89.69 86 GLN A O 1
ATOM 661 N N . GLU A 1 87 ? 1.560 9.055 -8.194 1.00 91.00 87 GLU A N 1
ATOM 662 C CA . GLU A 1 87 ? 0.203 9.591 -8.094 1.00 91.00 87 GLU A CA 1
ATOM 663 C C . GLU A 1 87 ? -0.105 9.995 -6.647 1.00 91.00 87 GLU A C 1
ATOM 665 O O . GLU A 1 87 ? 0.446 9.415 -5.702 1.00 91.00 87 GLU A O 1
ATOM 670 N N . HIS A 1 88 ? -0.976 10.993 -6.475 1.00 91.25 88 HIS A N 1
ATOM 671 C CA . HIS A 1 88 ? -1.394 11.478 -5.164 1.00 91.25 88 HIS A CA 1
ATOM 672 C C . HIS A 1 88 ? -2.788 10.964 -4.798 1.00 91.25 88 HIS A C 1
ATOM 674 O O . HIS A 1 88 ? -3.780 11.282 -5.452 1.00 91.25 88 HIS A O 1
ATOM 680 N N . PHE A 1 89 ? -2.890 10.247 -3.677 1.00 91.25 89 PHE A N 1
ATOM 681 C CA . PHE A 1 89 ? -4.167 9.795 -3.129 1.00 91.25 89 PHE A CA 1
ATOM 682 C C . PHE A 1 89 ? -4.480 10.536 -1.830 1.00 91.25 89 PHE A C 1
ATOM 684 O O . PHE A 1 89 ? -3.916 10.260 -0.764 1.00 91.25 89 PHE A O 1
ATOM 691 N N . SER A 1 90 ? -5.428 11.468 -1.915 1.00 93.12 90 SER A N 1
ATOM 692 C CA . SER A 1 90 ? -5.839 12.307 -0.789 1.00 93.12 90 SER A CA 1
ATOM 693 C C . SER A 1 90 ? -6.432 11.488 0.364 1.00 93.12 90 SER A C 1
ATOM 695 O O . SER A 1 90 ? -6.991 10.402 0.184 1.00 93.12 90 SER A O 1
ATOM 697 N N . ALA A 1 91 ? -6.379 12.034 1.581 1.00 91.69 91 ALA A N 1
ATOM 698 C CA . ALA A 1 91 ? -6.993 11.399 2.749 1.00 91.69 91 ALA A CA 1
ATOM 699 C C . ALA A 1 91 ? -8.501 11.149 2.555 1.00 91.69 91 ALA A C 1
ATOM 701 O O . ALA A 1 91 ? -9.007 10.110 2.972 1.00 91.69 91 ALA A O 1
ATOM 702 N N . THR A 1 92 ? -9.203 12.058 1.873 1.00 95.12 92 THR A N 1
ATOM 703 C CA . THR A 1 92 ? -10.638 11.933 1.582 1.00 95.12 92 THR A CA 1
ATOM 704 C C . THR A 1 92 ? -10.942 10.750 0.663 1.00 95.12 92 THR A C 1
ATOM 706 O O . THR A 1 92 ? -11.937 10.064 0.877 1.00 95.12 92 THR A O 1
ATOM 709 N N . GLN A 1 93 ? -10.075 10.456 -0.312 1.00 95.06 93 GLN A N 1
ATOM 710 C CA . GLN A 1 93 ? -10.217 9.272 -1.172 1.00 95.06 93 GLN A CA 1
ATOM 711 C C . GLN A 1 93 ? -10.046 7.960 -0.394 1.00 95.06 93 GLN A C 1
ATOM 713 O O . GLN A 1 93 ? -10.640 6.953 -0.758 1.00 95.06 93 GLN A O 1
ATOM 718 N N . LYS A 1 94 ? -9.271 7.963 0.696 1.00 96.06 94 LYS A N 1
ATOM 719 C CA . LYS A 1 94 ? -8.982 6.766 1.505 1.00 96.06 94 LYS A CA 1
ATOM 720 C C . LYS A 1 94 ? -9.912 6.588 2.714 1.00 96.06 94 LYS A C 1
ATOM 722 O O . LYS A 1 94 ? -9.938 5.514 3.306 1.00 96.06 94 LYS A O 1
ATOM 727 N N . ARG A 1 95 ? -10.634 7.631 3.138 1.00 97.44 95 ARG A N 1
ATOM 728 C CA . ARG A 1 95 ? -11.405 7.639 4.393 1.00 97.44 95 ARG A CA 1
ATOM 729 C C . ARG A 1 95 ? -12.611 6.696 4.338 1.00 97.44 95 ARG A C 1
ATOM 731 O O . ARG A 1 95 ? -13.445 6.804 3.436 1.00 97.44 95 ARG A O 1
ATOM 738 N N . GLY A 1 96 ? -12.684 5.784 5.309 1.00 97.69 96 GLY A N 1
ATOM 739 C CA . GLY A 1 96 ? -13.753 4.801 5.476 1.00 97.69 96 GLY A CA 1
ATOM 740 C C . GLY A 1 96 ? -13.931 3.850 4.293 1.00 97.69 96 GLY A C 1
ATOM 741 O O . GLY A 1 96 ? -15.010 3.294 4.116 1.00 97.69 96 GLY A O 1
ATOM 742 N N . ARG A 1 97 ? -12.914 3.698 3.436 1.00 97.94 97 ARG A N 1
ATOM 743 C CA . ARG A 1 97 ? -12.977 2.881 2.218 1.00 97.94 97 ARG A CA 1
ATOM 744 C C . ARG A 1 97 ? -11.608 2.328 1.840 1.00 97.94 97 ARG A C 1
ATOM 746 O O . ARG A 1 97 ? -10.591 2.715 2.406 1.00 97.94 97 ARG A O 1
ATOM 753 N N . LEU A 1 98 ? -11.590 1.436 0.856 1.00 98.06 98 LEU A N 1
ATOM 754 C CA . LEU A 1 98 ? -10.370 0.921 0.242 1.00 98.06 98 LEU A CA 1
ATOM 755 C C . LEU A 1 98 ? -10.165 1.590 -1.119 1.00 98.06 98 LEU A C 1
ATOM 757 O O . LEU A 1 98 ? -10.818 1.229 -2.092 1.00 98.06 98 LEU A O 1
ATOM 761 N N . GLN A 1 99 ? -9.265 2.570 -1.184 1.00 97.94 99 GLN A N 1
ATOM 762 C CA . GLN A 1 99 ? -8.855 3.203 -2.437 1.00 97.94 99 GLN A CA 1
ATOM 763 C C . GLN A 1 99 ? -7.875 2.286 -3.166 1.00 97.94 99 GLN A C 1
ATOM 765 O O . GLN A 1 99 ? -6.819 1.971 -2.615 1.00 97.94 99 GLN A O 1
ATOM 770 N N . LEU A 1 100 ? -8.186 1.896 -4.403 1.00 97.69 100 LEU A N 1
ATOM 771 C CA . LEU A 1 100 ? -7.244 1.188 -5.268 1.00 97.69 100 LEU A CA 1
ATOM 772 C C . LEU A 1 100 ? -6.098 2.137 -5.649 1.00 97.69 100 LEU A C 1
ATOM 774 O O . LEU A 1 100 ? -6.338 3.188 -6.240 1.00 97.69 100 LEU A O 1
ATOM 778 N N . ILE A 1 101 ? -4.863 1.784 -5.286 1.00 96.81 101 ILE A N 1
ATOM 779 C CA . ILE A 1 101 ? -3.670 2.615 -5.533 1.00 96.81 101 ILE A CA 1
ATOM 780 C C . ILE A 1 101 ? -2.703 1.986 -6.537 1.00 96.81 101 ILE A C 1
ATOM 782 O O . ILE A 1 101 ? -1.967 2.706 -7.210 1.00 96.81 101 ILE A O 1
ATOM 786 N N . ILE A 1 102 ? -2.714 0.656 -6.678 1.00 96.19 102 ILE A N 1
ATOM 787 C CA . ILE A 1 102 ? -1.904 -0.083 -7.656 1.00 96.19 102 ILE A CA 1
ATOM 788 C C . ILE A 1 102 ? -2.750 -1.209 -8.255 1.00 96.19 102 ILE A C 1
ATOM 790 O O . ILE A 1 102 ? -3.394 -1.946 -7.508 1.00 96.19 102 ILE A O 1
ATOM 794 N N . SER A 1 103 ? -2.712 -1.385 -9.577 1.00 96.81 103 SER A N 1
ATOM 795 C CA . SER A 1 103 ? -3.390 -2.485 -10.279 1.00 96.81 103 SER A CA 1
ATOM 796 C C . SER A 1 103 ? -2.661 -2.895 -11.569 1.00 96.81 103 SER A C 1
ATOM 798 O O . SER A 1 103 ? -1.790 -2.160 -12.041 1.00 96.81 103 SER A O 1
ATOM 800 N N . PRO A 1 104 ? -2.975 -4.059 -12.168 1.00 95.19 104 PRO A N 1
ATOM 801 C CA . PRO A 1 104 ? -2.323 -4.500 -13.404 1.00 95.19 104 PRO A CA 1
ATOM 802 C C . PRO A 1 104 ? -2.685 -3.654 -14.635 1.00 95.19 104 PRO A C 1
ATOM 804 O O . PRO A 1 104 ? -1.934 -3.629 -15.607 1.00 95.19 104 PRO A O 1
ATOM 807 N N . ASP A 1 105 ? -3.834 -2.981 -14.601 1.00 96.00 105 ASP A N 1
ATOM 808 C CA . ASP A 1 105 ? -4.474 -2.294 -15.728 1.00 96.00 105 ASP A CA 1
ATOM 809 C C . ASP A 1 105 ? -4.644 -0.780 -15.510 1.00 96.00 105 ASP A C 1
ATOM 811 O O . ASP A 1 105 ? -5.129 -0.083 -16.399 1.00 96.00 105 ASP A O 1
ATOM 815 N N . GLY A 1 106 ? -4.225 -0.256 -14.354 1.00 95.88 106 GLY A N 1
ATOM 816 C CA . GLY A 1 106 ? -4.388 1.156 -14.003 1.00 95.88 106 GLY A CA 1
ATOM 817 C C . GLY A 1 106 ? -5.837 1.547 -13.697 1.00 95.88 106 GLY A C 1
ATOM 818 O O . GLY A 1 106 ? -6.192 2.724 -13.792 1.00 95.88 106 GLY A O 1
ATOM 819 N N . ALA A 1 107 ? -6.689 0.579 -13.341 1.00 96.81 107 ALA A N 1
ATOM 820 C CA . ALA A 1 107 ? -8.087 0.825 -13.006 1.00 96.81 107 ALA A CA 1
ATOM 821 C C . ALA A 1 107 ? -8.239 1.915 -11.931 1.00 96.81 107 ALA A C 1
ATOM 823 O O . ALA A 1 107 ? -7.418 2.032 -11.021 1.00 96.81 107 ALA A O 1
ATOM 824 N N . GLU A 1 108 ? -9.295 2.723 -12.039 1.00 95.25 108 GLU A N 1
ATOM 825 C CA . GLU A 1 108 ? -9.632 3.781 -11.070 1.00 95.25 108 GLU A CA 1
ATOM 826 C C . GLU A 1 108 ? -8.519 4.826 -10.841 1.00 95.25 108 GLU A C 1
ATOM 828 O O . GLU A 1 108 ? -8.448 5.445 -9.781 1.00 95.25 108 GLU A O 1
ATOM 833 N N . GLY A 1 109 ? -7.648 5.039 -11.836 1.00 94.69 109 GLY A N 1
ATOM 834 C CA . GLY A 1 109 ? -6.528 5.983 -11.731 1.00 94.69 109 GLY A CA 1
ATOM 835 C C . GLY A 1 109 ? -5.363 5.457 -10.890 1.00 94.69 109 GLY A C 1
ATOM 836 O O . GLY A 1 109 ? -4.536 6.233 -10.422 1.00 94.69 109 GLY A O 1
ATOM 837 N N . SER A 1 110 ? -5.299 4.143 -10.669 1.00 96.69 110 SER A N 1
ATOM 838 C CA . SER A 1 110 ? -4.194 3.512 -9.951 1.00 96.69 110 SER A CA 1
ATOM 839 C C . SER A 1 110 ? -2.922 3.409 -10.793 1.00 96.69 110 SER A C 1
ATOM 841 O O . SER A 1 110 ? -2.944 3.390 -12.025 1.00 96.69 110 SER A O 1
ATOM 843 N N . LEU A 1 111 ? -1.786 3.285 -10.110 1.00 95.50 111 LEU A N 1
ATOM 844 C CA . LEU A 1 111 ? -0.501 3.036 -10.754 1.00 95.50 111 LEU A CA 1
ATOM 845 C C . LEU A 1 111 ? -0.491 1.634 -11.373 1.00 95.50 111 LEU A C 1
ATOM 847 O O . LEU A 1 111 ? -0.944 0.666 -10.760 1.00 95.50 111 LEU A O 1
ATOM 851 N N . THR A 1 112 ? 0.087 1.494 -12.565 1.00 95.25 112 THR A N 1
ATOM 852 C CA . THR A 1 112 ? 0.138 0.199 -13.253 1.00 95.25 112 THR A CA 1
ATOM 853 C C . THR A 1 112 ? 1.309 -0.650 -12.751 1.00 95.25 112 THR A C 1
ATOM 855 O O . THR A 1 112 ? 2.466 -0.222 -12.847 1.00 95.25 112 THR A O 1
ATOM 858 N N . VAL A 1 113 ? 1.059 -1.882 -12.299 1.00 92.75 113 VAL A N 1
ATOM 859 C CA . VAL A 1 113 ? 2.087 -2.875 -11.921 1.00 92.75 113 VAL A CA 1
ATOM 860 C C . VAL A 1 113 ? 2.187 -3.998 -12.954 1.00 92.75 113 VAL A C 1
ATOM 862 O O . VAL A 1 113 ? 1.211 -4.372 -13.590 1.00 92.75 113 VAL A O 1
ATOM 865 N N . ARG A 1 114 ? 3.386 -4.561 -13.146 1.00 92.44 114 ARG A N 1
ATOM 866 C CA . ARG A 1 114 ? 3.604 -5.723 -14.030 1.00 92.44 114 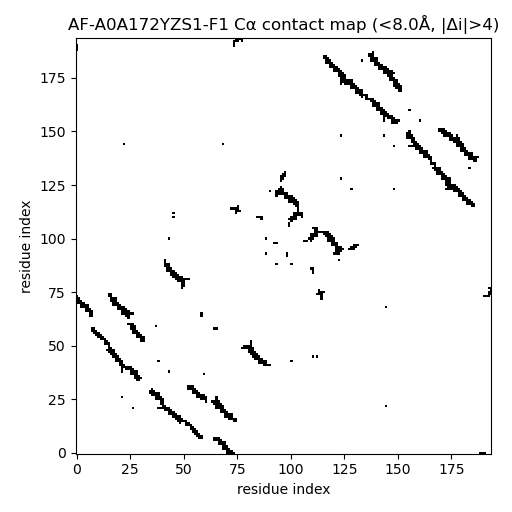ARG A CA 1
ATOM 867 C C . ARG A 1 114 ? 3.474 -7.032 -13.252 1.00 92.44 114 ARG A C 1
ATOM 869 O O . ARG A 1 114 ? 4.409 -7.819 -13.197 1.00 92.44 114 ARG A O 1
ATOM 876 N N . GLN A 1 115 ? 2.355 -7.221 -12.570 1.00 91.62 115 GLN A N 1
ATOM 877 C CA . GLN A 1 115 ? 2.052 -8.427 -11.806 1.00 91.62 115 GLN A CA 1
ATOM 878 C C . GLN A 1 115 ? 0.537 -8.538 -11.646 1.00 91.62 115 GLN A C 1
ATOM 880 O O . GLN A 1 115 ? -0.142 -7.518 -11.613 1.00 91.62 115 GLN A O 1
ATOM 885 N N . ASP A 1 116 ? 0.019 -9.755 -11.496 1.00 94.19 116 ASP A N 1
ATOM 886 C CA . ASP A 1 116 ? -1.346 -9.983 -11.024 1.00 94.19 116 ASP A CA 1
ATOM 887 C C . ASP A 1 116 ? -1.443 -9.683 -9.515 1.00 94.19 116 ASP A C 1
ATOM 889 O O . ASP A 1 116 ? -1.456 -10.567 -8.653 1.00 94.19 116 ASP A O 1
ATOM 893 N N . ALA A 1 117 ? -1.416 -8.389 -9.201 1.00 94.62 117 ALA A N 1
ATOM 894 C CA . ALA A 1 117 ? -1.501 -7.843 -7.860 1.00 94.62 117 ALA A CA 1
ATOM 895 C C . ALA A 1 117 ? -2.305 -6.540 -7.879 1.00 94.62 117 ALA A C 1
ATOM 897 O O . ALA A 1 117 ? -2.151 -5.714 -8.781 1.00 94.62 117 ALA A O 1
ATOM 898 N N . ARG A 1 118 ? -3.132 -6.347 -6.853 1.00 96.81 118 ARG A N 1
ATOM 899 C CA . ARG A 1 118 ? -3.817 -5.087 -6.564 1.00 96.81 118 ARG A CA 1
ATOM 900 C C . ARG A 1 118 ? -3.445 -4.637 -5.160 1.00 96.81 118 ARG A C 1
ATOM 902 O O . ARG A 1 118 ? -3.320 -5.460 -4.255 1.00 96.81 118 ARG A O 1
ATOM 909 N N . VAL A 1 119 ? -3.250 -3.338 -4.976 1.00 96.75 119 VAL A N 1
ATOM 910 C CA . VAL A 1 119 ? -2.955 -2.757 -3.662 1.00 96.75 119 VAL A CA 1
ATOM 911 C C . VAL A 1 119 ? -3.961 -1.668 -3.375 1.00 96.75 119 VAL A C 1
ATOM 913 O O . VAL A 1 119 ? -4.167 -0.771 -4.193 1.00 96.75 119 VAL A O 1
ATOM 916 N N . TYR A 1 120 ? -4.548 -1.744 -2.191 1.00 97.69 120 TYR A N 1
ATOM 917 C CA . TYR A 1 120 ? -5.506 -0.782 -1.686 1.00 97.69 120 TYR A CA 1
ATOM 918 C C . TYR A 1 120 ? -4.945 -0.079 -0.456 1.00 97.69 120 TYR A C 1
ATOM 920 O O . TYR A 1 120 ? -4.242 -0.691 0.349 1.00 97.69 120 TYR A O 1
ATOM 928 N N . ALA A 1 121 ? -5.295 1.192 -0.286 1.00 96.94 121 ALA A N 1
ATOM 929 C CA . ALA A 1 121 ? -5.035 1.950 0.928 1.00 96.94 121 ALA A CA 1
ATOM 930 C C . ALA A 1 121 ? -6.348 2.433 1.547 1.00 96.94 121 ALA A C 1
ATOM 932 O O . ALA A 1 121 ? -7.245 2.882 0.834 1.00 96.94 121 ALA A O 1
ATOM 933 N N . GLY A 1 122 ? -6.442 2.383 2.873 1.00 97.00 122 GLY A N 1
ATOM 934 C CA . GLY A 1 122 ? -7.606 2.875 3.604 1.00 97.00 122 GLY A CA 1
ATOM 935 C C . GLY A 1 122 ? -7.224 3.612 4.879 1.00 97.00 122 GLY A C 1
ATOM 936 O O . GLY A 1 122 ? -6.165 3.362 5.459 1.00 97.00 122 GLY A O 1
ATOM 937 N N . LEU A 1 123 ? -8.090 4.535 5.291 1.00 97.75 123 LEU A N 1
ATOM 938 C CA . LEU A 1 123 ? -8.022 5.232 6.572 1.00 97.75 123 LEU A CA 1
ATOM 939 C C . LEU A 1 123 ? -9.311 4.967 7.347 1.00 97.75 123 LEU A C 1
ATOM 941 O O . LEU A 1 123 ? -10.385 5.249 6.819 1.00 97.75 123 LEU A O 1
ATOM 945 N N . PHE A 1 124 ? -9.210 4.479 8.581 1.00 98.25 124 PHE A N 1
ATOM 946 C CA . PHE A 1 124 ? -10.371 4.083 9.384 1.00 98.25 124 PHE A CA 1
ATOM 947 C C . PHE A 1 124 ? -10.332 4.714 10.773 1.00 98.25 124 PHE A C 1
ATOM 949 O O . PHE A 1 124 ? -9.308 4.673 11.454 1.00 98.25 124 PHE A O 1
ATOM 956 N N . LYS A 1 125 ? -11.454 5.291 11.199 1.00 97.88 125 LYS A N 1
ATOM 957 C CA . LYS A 1 125 ? -11.657 5.825 12.547 1.00 97.88 125 LYS A CA 1
ATOM 958 C C . LYS A 1 125 ? -13.070 5.513 13.040 1.00 97.88 125 LYS A C 1
ATOM 960 O O . LYS A 1 125 ? -14.037 5.726 12.319 1.00 97.88 125 LYS A O 1
ATOM 965 N N . GLY A 1 126 ? -13.186 5.067 14.286 1.00 96.94 126 GLY A N 1
ATOM 966 C CA . GLY A 1 126 ? -14.460 4.755 14.921 1.00 96.94 126 GLY A CA 1
ATOM 967 C C . GLY A 1 126 ? -15.201 3.621 14.213 1.00 96.94 126 GLY A C 1
ATOM 968 O O . GLY A 1 126 ? -14.669 2.524 14.041 1.00 96.94 126 GLY A O 1
ATOM 969 N N . ASP A 1 127 ? -16.441 3.897 13.821 1.00 96.62 127 ASP A N 1
ATOM 970 C CA . ASP A 1 127 ? -17.379 2.954 13.206 1.00 96.62 127 ASP A CA 1
ATOM 971 C C . ASP A 1 127 ? -17.232 2.824 11.680 1.00 96.62 127 ASP A C 1
ATOM 973 O O . ASP A 1 127 ? -17.948 2.035 11.057 1.00 96.62 127 ASP A O 1
ATOM 977 N N . GLU A 1 128 ? -16.280 3.541 11.075 1.00 98.44 128 GLU A N 1
ATOM 978 C CA . GLU A 1 128 ? -15.928 3.394 9.665 1.00 98.44 128 GLU A CA 1
ATOM 979 C C . GLU A 1 128 ? -15.569 1.940 9.328 1.00 98.44 128 GLU A C 1
ATOM 981 O O . GLU A 1 128 ? -14.811 1.275 10.041 1.00 98.44 128 GLU A O 1
ATOM 986 N N . ALA A 1 129 ? -16.088 1.454 8.199 1.00 98.19 129 ALA A N 1
ATOM 987 C CA . ALA A 1 129 ? -15.846 0.095 7.744 1.00 98.19 129 ALA A CA 1
ATOM 988 C C . ALA A 1 129 ? -15.814 0.000 6.219 1.00 98.19 129 ALA A C 1
ATOM 990 O O . ALA A 1 129 ? -16.521 0.721 5.518 1.00 98.19 129 ALA A O 1
ATOM 991 N N . ALA A 1 130 ? -15.022 -0.941 5.716 1.00 98.38 130 ALA A N 1
ATOM 992 C CA . ALA A 1 130 ? -14.961 -1.277 4.301 1.00 98.38 130 ALA A CA 1
ATOM 993 C C . ALA A 1 130 ? -14.940 -2.787 4.115 1.00 98.38 130 ALA A C 1
ATOM 995 O O . ALA A 1 130 ? -14.612 -3.554 5.023 1.00 98.38 130 ALA A O 1
ATOM 996 N N . THR A 1 131 ? -15.308 -3.223 2.922 1.00 98.06 131 THR A N 1
ATOM 997 C CA . THR A 1 131 ? -15.336 -4.633 2.562 1.00 98.06 131 THR A CA 1
ATOM 998 C C . THR A 1 131 ? -14.739 -4.802 1.175 1.00 98.06 131 THR A C 1
ATOM 1000 O O . THR A 1 131 ? -15.023 -4.003 0.285 1.00 98.06 131 THR A O 1
ATOM 1003 N N . LEU A 1 132 ? -13.882 -5.808 1.022 1.00 97.31 132 LEU A N 1
ATOM 1004 C CA . LEU A 1 132 ? -13.278 -6.208 -0.240 1.00 97.31 132 LEU A CA 1
ATOM 100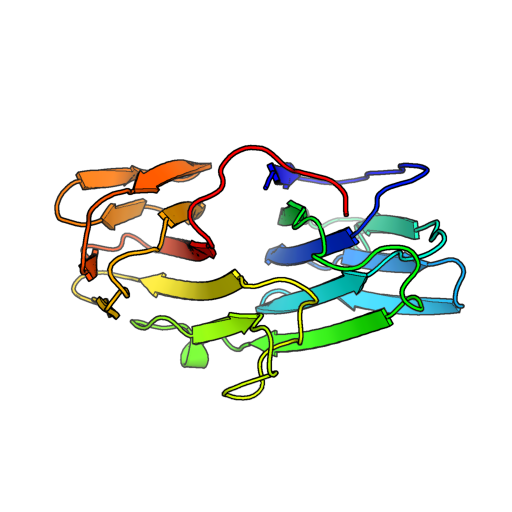5 C C . LEU A 1 132 ? -13.695 -7.640 -0.546 1.00 97.31 132 LEU A C 1
ATOM 1007 O O . LEU A 1 132 ? -13.342 -8.553 0.201 1.00 97.31 132 LEU A O 1
ATOM 1011 N N . ASP A 1 133 ? -14.423 -7.819 -1.641 1.00 96.31 133 ASP A N 1
ATOM 1012 C CA . ASP A 1 133 ? -14.753 -9.141 -2.160 1.00 96.31 133 ASP A CA 1
ATOM 1013 C C . ASP A 1 133 ? -13.570 -9.704 -2.951 1.00 96.31 133 ASP A C 1
ATOM 1015 O O . ASP A 1 133 ? -12.932 -9.002 -3.740 1.00 96.31 133 ASP A O 1
ATOM 1019 N N . LEU A 1 134 ? -13.283 -10.985 -2.736 1.00 92.88 134 LEU A N 1
ATOM 1020 C CA . LEU A 1 134 ? -12.136 -11.678 -3.300 1.00 92.88 134 LEU A CA 1
ATOM 1021 C C . LEU A 1 134 ? -12.575 -12.848 -4.188 1.00 92.88 134 LEU A C 1
ATOM 1023 O O . LEU A 1 134 ? -13.381 -13.696 -3.777 1.00 92.88 134 LEU A O 1
ATOM 1027 N N . PRO A 1 135 ? -11.995 -12.962 -5.393 1.00 91.12 135 PRO A N 1
ATOM 1028 C CA . PRO A 1 135 ? -12.030 -14.200 -6.154 1.00 91.12 135 PRO A CA 1
ATOM 1029 C C . PRO A 1 135 ? -11.462 -15.398 -5.353 1.00 91.12 135 PRO A C 1
ATOM 1031 O O . PRO A 1 135 ? -10.641 -15.210 -4.456 1.00 91.12 135 PRO A O 1
ATOM 1034 N N . PRO A 1 136 ? -11.890 -16.642 -5.663 1.00 85.69 136 PRO A N 1
ATOM 1035 C CA . PRO A 1 136 ? -11.490 -17.854 -4.929 1.00 85.69 136 PRO A CA 1
ATOM 1036 C C . PRO A 1 136 ? -9.984 -18.106 -4.867 1.00 85.69 136 PRO A C 1
ATOM 1038 O O . PRO A 1 136 ? -9.506 -18.801 -3.980 1.00 85.69 136 PRO A O 1
ATOM 1041 N N . ASP A 1 137 ? -9.264 -17.631 -5.869 1.00 90.00 137 ASP A N 1
ATOM 1042 C CA . ASP A 1 137 ? -7.878 -17.946 -6.178 1.00 90.00 137 ASP A CA 1
ATOM 1043 C C . ASP A 1 137 ? -6.941 -16.807 -5.774 1.00 90.00 137 ASP A C 1
ATOM 1045 O O . ASP A 1 137 ? -5.929 -16.553 -6.422 1.00 90.00 137 ASP A O 1
ATOM 1049 N N . ARG A 1 138 ? -7.277 -16.104 -4.691 1.00 94.19 138 ARG A N 1
ATOM 1050 C CA . ARG A 1 138 ? -6.514 -14.955 -4.206 1.00 94.19 138 ARG A CA 1
ATOM 1051 C C . ARG A 1 138 ? -5.964 -15.193 -2.815 1.00 94.19 138 ARG A C 1
ATOM 1053 O O . ARG A 1 138 ? -6.524 -15.913 -1.990 1.00 94.19 138 ARG A O 1
ATOM 1060 N N . HIS A 1 139 ? -4.814 -14.594 -2.562 1.00 94.94 139 HIS A N 1
ATOM 1061 C CA . HIS A 1 139 ? -4.250 -14.456 -1.231 1.00 94.94 139 HIS A CA 1
ATOM 1062 C C . HIS A 1 139 ? -4.254 -12.987 -0.869 1.00 94.94 139 HIS A C 1
ATOM 1064 O O . HIS A 1 139 ? -3.991 -12.134 -1.715 1.00 94.94 139 HIS A O 1
ATOM 1070 N N . VAL A 1 140 ? -4.511 -12.701 0.402 1.00 95.88 140 VAL A N 1
ATOM 1071 C CA . VAL A 1 140 ? -4.455 -11.337 0.903 1.00 95.88 140 VAL A CA 1
ATOM 1072 C C . VAL A 1 140 ? -3.366 -11.201 1.942 1.00 95.88 140 VAL A C 1
ATOM 1074 O O . VAL A 1 140 ? -3.209 -12.033 2.832 1.00 95.88 140 VAL A O 1
ATOM 1077 N N . TYR A 1 141 ? -2.611 -10.118 1.834 1.00 95.81 141 TYR A N 1
ATOM 1078 C CA . TYR A 1 141 ? -1.799 -9.627 2.931 1.00 95.81 141 TYR A CA 1
ATOM 1079 C C . TYR A 1 141 ? -2.343 -8.275 3.361 1.00 95.81 141 TYR A C 1
ATOM 1081 O O . TYR A 1 141 ? -2.560 -7.406 2.521 1.00 95.81 141 TYR A O 1
ATOM 1089 N N . VAL A 1 142 ? -2.562 -8.084 4.654 1.00 96.50 142 VAL A N 1
ATOM 1090 C CA . VAL A 1 142 ? -2.940 -6.784 5.205 1.00 96.50 142 VAL A CA 1
ATOM 1091 C C . VAL A 1 142 ? -1.849 -6.302 6.134 1.00 96.50 142 VAL A C 1
ATOM 1093 O O . VAL A 1 142 ? -1.341 -7.081 6.933 1.00 96.50 142 VAL A O 1
ATOM 1096 N N . HIS A 1 143 ? -1.488 -5.029 6.025 1.00 96.06 143 HIS A N 1
ATOM 1097 C CA . HIS A 1 143 ? -0.497 -4.397 6.881 1.00 96.06 143 HIS A CA 1
ATOM 1098 C C . HIS A 1 143 ? -1.057 -3.124 7.501 1.00 96.06 143 HIS A C 1
ATOM 1100 O O . HIS A 1 143 ? -1.524 -2.236 6.779 1.00 96.06 143 HIS A O 1
ATOM 1106 N N . VAL A 1 144 ? -0.993 -3.032 8.827 1.00 95.25 144 VAL A N 1
ATOM 1107 C CA . VAL A 1 144 ? -1.404 -1.841 9.571 1.00 95.25 144 VAL A CA 1
ATOM 1108 C C . VAL A 1 144 ? -0.201 -0.917 9.688 1.00 95.25 144 VAL A C 1
ATOM 1110 O O . VAL A 1 144 ? 0.726 -1.161 10.452 1.00 95.25 144 VAL A O 1
ATOM 1113 N N . ALA A 1 145 ? -0.206 0.141 8.889 1.00 88.69 145 ALA A N 1
ATOM 1114 C CA . ALA A 1 145 ? 0.871 1.118 8.835 1.00 88.69 145 ALA A CA 1
ATOM 1115 C C . ALA A 1 145 ? 0.873 2.053 10.051 1.00 88.69 145 ALA A C 1
ATOM 1117 O O . ALA A 1 145 ? 1.935 2.491 10.488 1.00 88.69 145 ALA A O 1
ATOM 1118 N N . ARG A 1 146 ? -0.321 2.371 10.564 1.00 90.88 146 ARG A N 1
ATOM 1119 C CA . ARG A 1 146 ? -0.535 3.226 11.732 1.00 90.88 146 ARG A CA 1
ATOM 1120 C C . ARG A 1 146 ? -1.798 2.820 12.470 1.00 90.88 146 ARG A C 1
ATOM 1122 O O . ARG A 1 146 ? -2.752 2.381 11.824 1.00 90.88 146 ARG A O 1
ATOM 1129 N N . GLY A 1 147 ? -1.826 3.058 13.777 1.00 95.12 147 GLY A N 1
ATOM 1130 C CA . GLY A 1 147 ? -3.036 2.931 14.581 1.00 95.12 147 GLY A CA 1
ATOM 1131 C C . GLY A 1 147 ? -3.455 1.474 14.709 1.00 95.12 147 GLY A C 1
ATOM 1132 O O . GLY A 1 147 ? -2.610 0.587 14.787 1.00 95.12 147 GLY A O 1
ATOM 1133 N N . SER A 1 148 ? -4.755 1.201 14.751 1.00 98.25 148 SER A N 1
ATOM 1134 C CA . SER A 1 148 ? -5.233 -0.179 14.872 1.00 98.25 148 SER A CA 1
ATOM 1135 C C . SER A 1 148 ? -6.620 -0.366 14.284 1.00 98.25 148 SER A C 1
ATOM 1137 O O . SER A 1 148 ? -7.406 0.572 14.246 1.00 98.25 148 SER A O 1
ATOM 1139 N N . LEU A 1 149 ? -6.936 -1.569 13.816 1.00 98.56 149 LEU A N 1
ATOM 1140 C CA . LEU A 1 149 ? -8.263 -1.901 13.297 1.00 98.56 149 LEU A CA 1
ATOM 1141 C C . LEU A 1 149 ? -8.537 -3.398 13.423 1.00 98.56 149 LEU A C 1
ATOM 1143 O O . LEU A 1 149 ? -7.633 -4.187 13.696 1.00 98.56 149 LEU A O 1
ATOM 1147 N N . GLU A 1 150 ? -9.775 -3.800 13.185 1.00 98.38 150 GLU A N 1
ATOM 1148 C CA . GLU A 1 150 ? -10.150 -5.203 13.062 1.00 98.38 150 GLU A CA 1
ATOM 1149 C C . GLU A 1 150 ? -10.230 -5.641 11.605 1.00 98.38 150 GLU A C 1
ATOM 1151 O O . GLU A 1 150 ? -10.758 -4.924 10.753 1.00 98.38 150 GLU A O 1
ATOM 1156 N N . ILE A 1 151 ? -9.758 -6.860 11.348 1.00 97.38 151 ILE A N 1
ATOM 1157 C CA . ILE A 1 151 ? -9.933 -7.572 10.086 1.00 97.38 151 ILE A CA 1
ATOM 1158 C C . ILE A 1 151 ? -10.684 -8.861 10.365 1.00 97.38 151 ILE A C 1
ATOM 1160 O O . ILE A 1 151 ? -10.187 -9.715 11.095 1.00 97.38 151 ILE A O 1
ATOM 1164 N N . ASN A 1 152 ? -11.885 -9.001 9.803 1.00 96.00 152 ASN A N 1
ATOM 1165 C CA . ASN A 1 152 ? -12.765 -10.153 10.043 1.00 96.00 152 ASN A CA 1
ATOM 1166 C C . ASN A 1 152 ? -12.910 -10.483 11.551 1.00 96.00 152 ASN A C 1
ATOM 1168 O O . ASN A 1 152 ? -12.919 -11.645 11.951 1.00 96.00 152 ASN A O 1
ATOM 1172 N N . GLY A 1 153 ? -12.986 -9.445 12.395 1.00 95.38 153 GLY A N 1
ATOM 1173 C CA . GLY A 1 153 ? -13.100 -9.551 13.857 1.0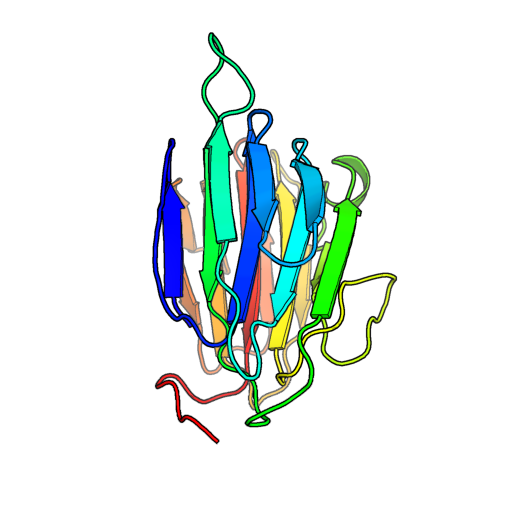0 95.38 153 GLY A CA 1
ATOM 1174 C C . GLY A 1 153 ? -11.784 -9.780 14.615 1.00 95.38 153 GLY A C 1
ATOM 1175 O O . GLY A 1 153 ? -11.801 -9.869 15.839 1.00 95.38 153 GLY A O 1
ATOM 1176 N N . GLN A 1 154 ? -10.642 -9.871 13.928 1.00 97.38 154 GLN A N 1
ATOM 1177 C CA . GLN A 1 154 ? -9.321 -9.978 14.552 1.00 97.38 154 GLN A CA 1
ATOM 1178 C C . GLN A 1 154 ? -8.665 -8.601 14.643 1.00 97.38 154 GLN A C 1
ATOM 1180 O O . GLN A 1 154 ? -8.434 -7.954 13.621 1.00 97.38 154 GLN A O 1
ATOM 1185 N N . ARG A 1 155 ? -8.349 -8.150 15.860 1.00 98.00 155 ARG A N 1
ATOM 1186 C CA . ARG A 1 155 ? -7.695 -6.857 16.097 1.00 98.00 155 ARG A CA 1
ATOM 1187 C C . ARG A 1 155 ? -6.216 -6.921 15.715 1.00 98.00 155 ARG A C 1
ATOM 1189 O O . ARG A 1 155 ? -5.495 -7.791 16.193 1.00 98.00 155 ARG A O 1
ATOM 1196 N N . LEU A 1 156 ? -5.774 -5.959 14.913 1.00 97.88 156 LEU A N 1
ATOM 1197 C CA . LEU A 1 156 ? -4.380 -5.737 14.535 1.00 97.88 156 LEU A CA 1
ATOM 1198 C C . LEU A 1 156 ? -3.944 -4.343 14.979 1.00 97.88 156 LEU A C 1
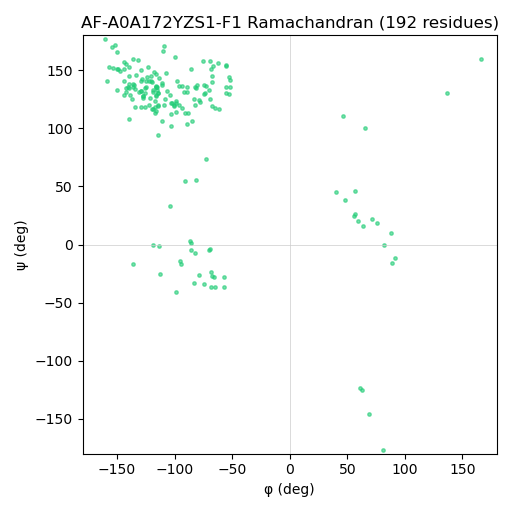ATOM 1200 O O . LEU A 1 156 ? -4.738 -3.397 14.955 1.00 97.88 156 LEU A O 1
ATOM 1204 N N . GLN A 1 157 ? -2.685 -4.233 15.382 1.00 97.69 157 GLN A N 1
ATOM 1205 C CA . GLN A 1 157 ? -2.045 -3.011 15.854 1.00 97.69 157 GLN A CA 1
ATOM 1206 C C . GLN A 1 157 ? -1.025 -2.501 14.833 1.00 97.69 157 GLN A C 1
ATOM 1208 O O . GLN A 1 157 ? -0.691 -3.178 13.863 1.00 97.69 157 GLN A O 1
ATOM 1213 N N . GLU A 1 158 ? -0.519 -1.294 15.058 1.00 93.88 158 GLU A N 1
ATOM 1214 C CA . GLU A 1 158 ? 0.512 -0.680 14.229 1.00 93.88 158 GLU A CA 1
ATOM 1215 C C . GLU A 1 158 ? 1.728 -1.602 14.065 1.00 93.88 158 GLU A C 1
ATOM 1217 O O . GLU A 1 158 ? 2.280 -2.115 15.037 1.00 93.88 158 GLU A O 1
ATOM 1222 N N . GLY A 1 159 ? 2.149 -1.794 12.815 1.00 88.12 159 GLY A N 1
ATOM 1223 C CA . GLY A 1 159 ? 3.244 -2.683 12.441 1.00 88.12 159 GLY A CA 1
ATOM 1224 C C . GLY A 1 159 ? 2.818 -4.126 12.167 1.00 88.12 159 GLY A C 1
ATOM 1225 O O . GLY A 1 159 ? 3.576 -4.850 11.516 1.00 88.12 159 GLY A O 1
ATOM 1226 N N . ASP A 1 160 ? 1.617 -4.547 12.574 1.00 94.44 160 ASP A N 1
ATOM 1227 C CA . ASP A 1 160 ? 1.164 -5.916 12.345 1.00 94.44 160 ASP A CA 1
ATOM 1228 C C . ASP A 1 160 ? 0.923 -6.206 10.858 1.00 94.44 160 ASP A C 1
ATOM 1230 O O . ASP A 1 160 ? 0.567 -5.344 10.040 1.00 94.44 160 ASP A O 1
ATOM 1234 N N . GLY A 1 161 ? 1.106 -7.479 10.510 1.00 94.06 161 GLY A N 1
ATOM 1235 C CA . GLY A 1 161 ? 0.800 -8.037 9.203 1.00 94.06 161 GLY A CA 1
ATOM 1236 C C . GLY A 1 161 ? -0.055 -9.293 9.337 1.00 94.06 161 GLY A C 1
ATOM 1237 O O . GLY A 1 161 ? 0.285 -10.194 10.101 1.00 94.06 161 GLY A O 1
ATOM 1238 N N . ALA A 1 162 ? -1.130 -9.389 8.560 1.00 94.94 162 ALA A N 1
ATOM 1239 C CA . ALA A 1 162 ? -1.990 -10.565 8.501 1.00 94.94 162 ALA A CA 1
ATOM 1240 C C . ALA A 1 162 ? -1.942 -11.189 7.106 1.00 94.94 162 ALA A C 1
ATOM 1242 O O . ALA A 1 162 ? -2.141 -10.504 6.105 1.00 94.94 162 ALA A O 1
ATOM 1243 N N . ARG A 1 163 ? -1.692 -12.500 7.036 1.00 94.81 163 ARG A N 1
ATOM 1244 C CA . ARG A 1 163 ? -1.838 -13.291 5.807 1.00 94.81 163 ARG A CA 1
ATOM 1245 C C . ARG A 1 163 ? -3.178 -14.003 5.859 1.00 94.81 163 ARG A C 1
ATOM 1247 O O . ARG A 1 163 ? -3.426 -14.756 6.796 1.00 94.81 163 ARG A O 1
ATOM 1254 N N . VAL A 1 164 ? -4.011 -13.775 4.856 1.00 92.81 164 VAL A N 1
ATOM 1255 C CA . VAL A 1 164 ? -5.346 -14.356 4.749 1.00 92.81 164 VAL A CA 1
ATOM 1256 C C . VAL A 1 164 ? -5.412 -15.205 3.484 1.00 92.81 164 VAL A C 1
ATOM 1258 O O . VAL A 1 164 ? -4.994 -14.780 2.404 1.00 92.81 164 VAL A O 1
ATOM 1261 N N . ARG A 1 165 ? -5.908 -16.431 3.644 1.00 91.31 165 ARG A N 1
ATOM 1262 C CA . ARG A 1 165 ? -6.105 -17.423 2.584 1.00 91.31 165 ARG A CA 1
ATOM 1263 C C . ARG A 1 165 ? -7.514 -17.990 2.706 1.00 91.31 165 ARG A C 1
ATOM 1265 O O . ARG A 1 165 ? -8.098 -17.914 3.784 1.00 91.31 165 ARG A O 1
ATOM 1272 N N . ASP A 1 166 ? -8.013 -18.559 1.613 1.00 89.56 166 ASP A N 1
ATOM 1273 C CA . ASP A 1 166 ? -9.292 -19.281 1.557 1.00 89.56 166 ASP A CA 1
ATOM 1274 C C . ASP A 1 166 ? -10.504 -1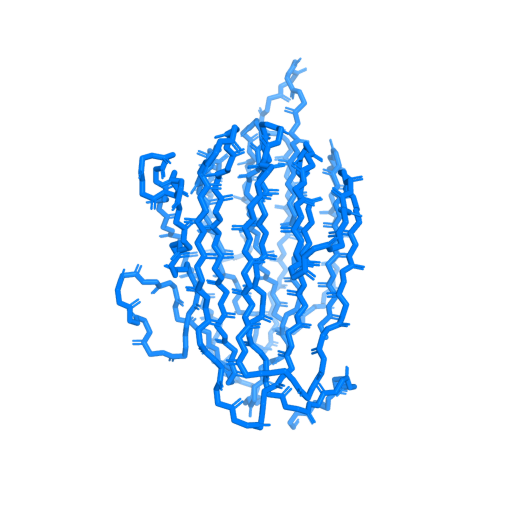8.463 2.043 1.00 89.56 166 ASP A C 1
ATOM 1276 O O . ASP A 1 166 ? -11.527 -19.011 2.447 1.00 89.56 166 ASP A O 1
ATOM 1280 N N . GLU A 1 167 ? -10.395 -17.137 1.963 1.00 92.38 167 GLU A N 1
ATOM 1281 C CA . GLU A 1 167 ? -11.422 -16.185 2.360 1.00 92.38 167 GLU A CA 1
ATOM 1282 C C . GLU A 1 167 ? -11.986 -15.496 1.116 1.00 92.38 167 GLU A C 1
ATOM 1284 O O . GLU A 1 167 ? -11.252 -15.153 0.188 1.00 92.38 167 GLU A O 1
ATOM 1289 N N . ARG A 1 168 ? -13.305 -15.298 1.085 1.00 93.88 168 ARG A N 1
ATOM 1290 C CA . ARG A 1 168 ? -13.999 -14.644 -0.034 1.00 93.88 168 ARG A CA 1
ATOM 1291 C C . ARG A 1 168 ? -14.220 -13.165 0.207 1.00 93.88 168 ARG A C 1
ATOM 1293 O O . ARG A 1 168 ? -14.571 -12.452 -0.727 1.00 93.88 168 ARG A O 1
ATOM 1300 N N . GLN A 1 169 ? -14.048 -12.717 1.445 1.00 95.56 169 GLN A N 1
ATOM 1301 C CA . GLN A 1 169 ? -14.306 -11.344 1.814 1.00 95.56 169 GLN A CA 1
ATOM 1302 C C . GLN A 1 169 ? -13.416 -10.882 2.970 1.00 95.56 169 GLN A C 1
ATOM 1304 O O . GLN A 1 169 ? -13.310 -11.530 4.010 1.00 95.56 169 GLN A O 1
ATOM 1309 N N . ILE A 1 170 ? -12.822 -9.703 2.813 1.00 96.56 170 ILE A N 1
ATOM 1310 C CA . ILE A 1 170 ? -12.077 -9.029 3.876 1.00 96.56 170 ILE A CA 1
ATOM 1311 C C . ILE A 1 170 ? -12.875 -7.818 4.323 1.00 96.56 170 ILE A C 1
ATOM 1313 O O . ILE A 1 170 ? -13.126 -6.904 3.538 1.00 96.56 170 ILE A O 1
ATOM 1317 N N . ARG A 1 171 ? -13.251 -7.791 5.597 1.00 98.00 171 ARG A N 1
ATOM 1318 C CA . ARG A 1 171 ? -13.921 -6.668 6.240 1.00 98.00 171 ARG A CA 1
ATOM 1319 C C . ARG A 1 171 ? -12.964 -5.976 7.196 1.00 98.00 171 ARG A C 1
ATOM 1321 O O . ARG A 1 171 ? -12.428 -6.614 8.097 1.00 98.00 171 ARG A O 1
ATOM 1328 N N . LEU A 1 172 ? -12.804 -4.670 7.008 1.00 98.50 172 LEU A N 1
ATOM 1329 C CA . LEU A 1 172 ? -12.030 -3.785 7.871 1.00 98.50 172 LEU A CA 1
ATOM 1330 C C . LEU A 1 172 ? -13.006 -2.927 8.674 1.00 98.50 172 LEU A C 1
ATOM 1332 O O . LEU A 1 172 ? -13.945 -2.381 8.092 1.00 98.50 172 LEU A O 1
ATOM 1336 N N . SER A 1 173 ? -12.808 -2.814 9.986 1.00 98.50 173 SER A N 1
ATOM 1337 C CA . SER A 1 173 ? -13.690 -2.035 10.870 1.00 98.50 173 SER A CA 1
ATOM 1338 C C . SER A 1 173 ? -13.015 -1.659 12.190 1.00 98.50 173 SER A C 1
ATOM 1340 O O . SER A 1 173 ? -11.899 -2.096 12.453 1.00 98.50 173 SER A O 1
ATOM 1342 N N . GLN A 1 174 ? -13.714 -0.898 13.043 1.00 98.00 174 GLN A N 1
ATOM 1343 C CA . GLN A 1 174 ? -13.274 -0.569 14.411 1.00 98.00 174 GLN A CA 1
ATOM 1344 C C . GLN A 1 174 ? -11.896 0.107 14.434 1.00 98.00 174 GLN A C 1
ATOM 1346 O O . GLN A 1 174 ? -11.003 -0.273 15.194 1.00 98.00 174 GLN A O 1
ATOM 1351 N N . GLY A 1 175 ? -11.712 1.082 13.542 1.00 97.81 175 GLY A N 1
ATOM 1352 C CA . GLY A 1 175 ? -10.443 1.781 13.389 1.00 97.81 175 GLY A CA 1
ATOM 1353 C C . GLY A 1 175 ? -10.165 2.738 14.547 1.00 97.81 175 GLY A C 1
ATOM 1354 O O . GLY A 1 175 ? -11.026 3.521 14.937 1.00 97.81 175 GLY A O 1
ATOM 1355 N N . ASP A 1 176 ? -8.939 2.740 15.044 1.00 98.06 176 ASP A N 1
ATOM 1356 C CA . ASP A 1 176 ? -8.390 3.774 15.916 1.00 98.06 176 ASP A CA 1
ATOM 1357 C C . ASP A 1 176 ? -7.267 4.487 15.160 1.00 98.06 176 ASP A C 1
ATOM 1359 O O . ASP A 1 176 ? -6.149 3.975 15.071 1.00 98.06 176 ASP A O 1
ATOM 1363 N N . ASP A 1 177 ? -7.637 5.596 14.505 1.00 96.38 177 ASP A N 1
ATOM 1364 C CA . ASP A 1 177 ? -6.803 6.393 13.592 1.00 96.38 177 ASP A CA 1
ATOM 1365 C C . ASP A 1 177 ? -5.911 5.536 12.673 1.00 96.38 177 ASP A C 1
ATOM 1367 O O . ASP A 1 177 ? -4.722 5.795 12.468 1.00 96.38 177 ASP A O 1
ATOM 1371 N N . ALA A 1 178 ? -6.521 4.493 12.108 1.00 96.56 178 ALA A N 1
ATOM 1372 C CA . ALA A 1 178 ? -5.817 3.441 11.408 1.00 96.56 178 ALA A CA 1
ATOM 1373 C C . ALA A 1 178 ? -5.483 3.840 9.971 1.00 96.56 178 ALA A C 1
ATOM 1375 O O . ALA A 1 178 ? -6.355 4.308 9.233 1.00 96.56 178 ALA A O 1
ATOM 1376 N N . GLU A 1 179 ? -4.252 3.569 9.543 1.00 95.81 179 GLU A N 1
ATOM 1377 C CA . GLU A 1 179 ? -3.869 3.543 8.132 1.00 95.81 179 GLU A CA 1
ATOM 1378 C C . GLU A 1 179 ? -3.439 2.131 7.752 1.00 95.81 179 GLU A C 1
ATOM 1380 O O . GLU A 1 179 ? -2.583 1.530 8.398 1.00 95.81 179 GLU A O 1
ATOM 1385 N N . VAL A 1 180 ? -4.033 1.596 6.689 1.00 96.25 180 VAL A N 1
ATOM 1386 C CA . VAL A 1 180 ? -3.888 0.187 6.315 1.00 96.25 180 VAL A CA 1
ATOM 1387 C C . VAL A 1 180 ? -3.599 0.039 4.829 1.00 96.25 180 VAL A C 1
ATOM 1389 O O . VAL A 1 180 ? -4.080 0.822 4.002 1.00 96.25 180 VAL A O 1
ATOM 1392 N N . LEU A 1 181 ? -2.803 -0.975 4.495 1.00 97.00 181 LEU A N 1
ATOM 1393 C CA . LEU A 1 181 ? -2.611 -1.462 3.136 1.00 97.00 181 LEU A CA 1
ATOM 1394 C C . LEU A 1 181 ? -3.154 -2.877 3.004 1.00 97.00 181 LEU A C 1
ATOM 1396 O O . LEU A 1 181 ? -2.795 -3.745 3.795 1.00 97.00 181 LEU A O 1
ATOM 1400 N N . VAL A 1 182 ? -3.967 -3.108 1.978 1.00 97.44 182 VAL A N 1
ATOM 1401 C CA . VAL A 1 182 ? -4.484 -4.433 1.624 1.00 97.44 182 VAL A CA 1
ATOM 1402 C C . VAL A 1 182 ? -3.899 -4.820 0.274 1.00 97.44 182 VAL A C 1
ATOM 1404 O O . VAL A 1 182 ? -4.105 -4.130 -0.722 1.00 97.44 182 VAL A O 1
ATOM 1407 N N . PHE A 1 183 ? -3.155 -5.916 0.250 1.00 96.81 183 PHE A N 1
ATOM 1408 C CA . PHE A 1 183 ? -2.556 -6.494 -0.941 1.00 96.81 183 PHE A CA 1
ATOM 1409 C C . PHE A 1 183 ? -3.388 -7.691 -1.353 1.00 96.81 183 PHE A C 1
ATOM 1411 O O . PHE A 1 183 ? -3.405 -8.696 -0.650 1.00 96.81 183 PHE A O 1
ATOM 1418 N N . ASP A 1 184 ? -4.050 -7.575 -2.490 1.00 96.00 184 ASP A N 1
ATOM 1419 C CA . ASP A 1 184 ? -4.727 -8.671 -3.156 1.00 96.00 184 ASP A CA 1
ATOM 1420 C C . ASP A 1 184 ? -3.751 -9.277 -4.176 1.00 96.00 184 ASP A C 1
ATOM 1422 O O . ASP A 1 184 ? -3.268 -8.591 -5.084 1.00 96.00 184 ASP A O 1
ATOM 1426 N N . LEU A 1 185 ? -3.392 -10.544 -3.980 1.00 94.81 185 LEU A N 1
ATOM 1427 C CA . LEU A 1 185 ? -2.268 -11.209 -4.635 1.00 94.81 185 LEU A CA 1
ATOM 1428 C C . LEU A 1 185 ? -2.698 -12.533 -5.268 1.00 94.81 185 LEU A C 1
ATOM 1430 O O . LEU A 1 185 ? -3.559 -13.244 -4.748 1.00 94.81 185 LEU A O 1
ATOM 1434 N N . ARG A 1 186 ? -2.019 -12.915 -6.353 1.00 92.19 186 ARG A N 1
ATOM 1435 C CA . ARG A 1 186 ? -2.076 -14.283 -6.887 1.00 92.19 186 ARG A CA 1
ATOM 1436 C C . ARG A 1 186 ? -1.694 -15.317 -5.809 1.00 92.19 186 ARG A C 1
ATOM 1438 O O . ARG A 1 186 ? -0.915 -14.980 -4.909 1.00 92.19 186 ARG A O 1
ATOM 1445 N N . PRO A 1 187 ? -2.152 -16.579 -5.901 1.00 89.56 187 PRO A N 1
ATOM 1446 C CA . PRO A 1 187 ? -2.003 -17.583 -4.848 1.00 89.56 187 PRO A CA 1
ATOM 1447 C C . PRO A 1 187 ? -0.606 -18.227 -4.891 1.00 89.56 187 PRO A C 1
ATOM 1449 O O . PRO A 1 187 ? -0.438 -19.434 -5.054 1.00 89.56 187 PRO A O 1
ATOM 1452 N N . GLN A 1 188 ? 0.430 -17.390 -4.818 1.00 84.00 188 GLN A N 1
ATOM 1453 C CA . GLN A 1 188 ? 1.830 -17.778 -4.894 1.00 84.00 188 GLN A CA 1
ATOM 1454 C C . GLN A 1 188 ? 2.647 -16.975 -3.881 1.00 84.00 188 GLN A C 1
ATOM 1456 O O . GLN A 1 188 ? 2.892 -15.781 -4.046 1.00 84.00 188 GLN A O 1
ATOM 1461 N N . GLU A 1 189 ? 3.080 -17.649 -2.820 1.00 72.62 189 GLU A N 1
ATOM 1462 C CA . GLU A 1 189 ? 3.728 -16.989 -1.680 1.00 72.62 189 GLU A CA 1
ATOM 1463 C C . GLU A 1 189 ? 5.214 -16.731 -1.899 1.00 72.62 189 GLU A C 1
ATOM 1465 O O . GLU A 1 189 ? 5.766 -15.735 -1.423 1.00 72.62 189 GLU A O 1
ATOM 1470 N N . LEU A 1 190 ? 5.860 -17.638 -2.629 1.00 73.69 190 LEU A N 1
ATOM 1471 C CA . LEU A 1 190 ? 7.276 -17.544 -2.922 1.00 73.69 190 LEU A CA 1
ATOM 1472 C C . LEU A 1 190 ? 7.483 -16.744 -4.207 1.00 73.69 190 LEU A C 1
ATOM 1474 O O . LEU A 1 190 ? 6.833 -17.032 -5.217 1.00 73.69 190 LEU A O 1
ATOM 1478 N N . PRO A 1 191 ? 8.388 -15.752 -4.200 1.00 66.19 191 PRO A N 1
ATOM 1479 C CA . PRO A 1 191 ? 8.763 -15.072 -5.423 1.00 66.19 191 PRO A CA 1
ATOM 1480 C C . PRO A 1 191 ? 9.383 -16.090 -6.381 1.00 66.19 191 PRO A C 1
ATOM 1482 O O . PRO A 1 191 ? 10.426 -16.672 -6.099 1.00 66.19 191 PRO A O 1
ATOM 1485 N N . GLN A 1 192 ? 8.728 -16.299 -7.516 1.00 67.38 192 GLN A N 1
ATOM 1486 C CA . GLN A 1 192 ? 9.331 -16.954 -8.666 1.00 67.38 192 GLN A CA 1
ATOM 1487 C C . GLN A 1 192 ? 9.728 -15.858 -9.638 1.00 67.38 192 GLN A C 1
ATOM 1489 O O . GLN A 1 192 ? 8.882 -15.054 -10.041 1.00 67.38 192 GLN A O 1
ATOM 1494 N N . MET A 1 193 ? 11.023 -15.792 -9.941 1.00 65.62 193 MET A N 1
ATOM 1495 C CA . MET A 1 193 ? 11.486 -14.923 -11.010 1.00 65.62 193 MET A CA 1
ATOM 1496 C C . MET A 1 193 ? 11.021 -15.519 -12.345 1.00 65.62 193 MET A C 1
ATOM 1498 O O . MET A 1 193 ? 11.129 -16.739 -12.503 1.00 65.62 193 MET A O 1
ATOM 1502 N N . PRO A 1 194 ? 10.448 -14.699 -13.240 1.00 60.44 194 PRO A N 1
ATOM 1503 C CA . PRO A 1 194 ? 10.148 -15.119 -14.603 1.00 60.44 194 PRO A CA 1
ATOM 1504 C C . PRO A 1 194 ? 11.414 -15.498 -15.379 1.00 60.44 194 PRO A C 1
ATOM 1506 O O . PRO A 1 194 ? 12.511 -15.010 -15.013 1.00 60.44 194 PRO A O 1
#

Foldseek 3Di:
DDKDKDFWWDFDFDDQWKKKAWQAAWKWKDWPVGDTDTHHHQKIKTKGQAVTIGITMGRPDPPDITIMMMDHDAAPDHRDDIDIDMDGDDLVCAELEWRWAEACVCPPVHHHGRFHKIKTKHWADAFRKYKDFADQQKKKKKAWCAFWWDWVNRIDHHGDIDIDHRDGMIMIGGTDRIIMMMMIHGNDDDDDHD

Solvent-accessible surface area (backbone atoms only — not comparable to full-atom values): 10194 Å² total; per-residue (Å²): 100,52,80,46,81,49,66,70,70,60,80,61,81,79,57,67,30,47,31,41,36,33,69,35,42,42,37,31,40,41,38,82,86,70,56,73,46,78,42,42,56,38,28,38,36,41,39,39,17,34,83,66,48,53,50,43,43,41,59,65,45,97,84,58,71,34,35,34,40,44,34,35,58,75,42,69,60,67,71,41,80,63,43,79,49,74,52,77,50,53,69,78,65,16,49,44,30,71,29,60,52,33,20,56,81,28,59,90,81,13,47,69,41,64,34,78,40,37,33,25,35,29,32,24,50,52,87,30,49,35,74,47,82,42,63,87,70,39,26,36,42,38,36,27,75,31,41,24,32,24,50,79,84,45,78,43,44,55,73,40,72,47,82,46,66,88,52,54,63,49,38,41,30,61,12,47,71,15,31,36,38,42,36,45,31,50,79,61,80,68,83,68,80,96

Nearest PDB structures (foldseek):
  1tq5-assembly1_A  TM=8.925E-01  e=1.590E-18  Escherichia coli
  6uts-assembly1_A  TM=8.979E-01  e=5.569E-18  Escherichia coli K-12
  2vec-assembly1_A  TM=8.358E-01  e=7.044E-12  Escherichia coli
  1j1l-assembly1_A  TM=7.871E-01  e=2.727E-10  Homo sapiens
  4hlt-assembly1_A  TM=7.358E-01  e=1.182E-10  Homo sapiens

Organism: NCBI:txid219572

Radius of gyration: 16.24 Å; Cα contacts (8 Å, |Δi|>4): 520; chains: 1; bounding box: 40×38×36 Å

Sequence (194 aa):
MGVESQKAKHEEPNAPQKHWKSLEGALEHKDTLGTGSVIRPGDVQLMSAGSGVAHSEFNHSQSLGVHFLQIWIVPNVAGAEPRYQQEHFSATQKRGRLQLIISPDGAEGSLTVRQDARVYAGLFKGDEAATLDLPPDRHVYVHVARGSLEINGQRLQEGDGARVRDERQIRLSQGDDAEVLVFDLRPQELPQMP

Secondary structure (DSSP, 8-state):
-EEEEESS-EE-S--SEEEEEEEES-EEEEETTS-EEEEPTTEEEEEE-TT---EEEEES-SSS--EEEEEE---SSSSPPPEEEEEE--HHHHBTS-EEEEESS-GGGPEE-SSSEEEEEEEEEET--EEEE--TT-EEEEEEEEEEEEETTEEEETT-EEEE-S-SEEEEEEEEEEEEEEEEE-S--SPPP-

Mean predicted aligned error: 8.97 Å

InterPro domains:
  IPR003829 Pirin, N-terminal domain [PF02678] (23-73)
  IPR011051 RmlC-like cupin domain superfamily [SSF51182] (23-187)
  IPR012093 Pirin [PIRSF006232] (23-187)
  IPR012093 Pirin [PTHR43212] (23-186)
  IPR014710 RmlC-like jelly roll fold [G3DSA:2.60.120.10] (21-86)
  IPR014710 RmlC-like jelly roll fold [G3DSA:2.60.120.10] (87-190)
  IPR041602 Quercetin 2,3-dioxygenase, C-terminal cupin domain [PF17954] (100-185)

pLDDT: mean 78.57, std 21.03, range [33.41, 98.56]